Protein AF-A0A8J4FCV9-F1 (afdb_monomer)

Radius of gyration: 33.78 Å; Cα contacts (8 Å, |Δi|>4): 682; chains: 1; bounding box: 102×47×124 Å

Nearest PDB structures (foldseek):
  7m3h-assembly1_B  TM=4.199E-01  e=1.189E-01  Enterococcus faecalis
  1f2h-assembly1_A  TM=4.380E-01  e=3.396E-01  Homo sapiens
  6qc2-assembly1_a1  TM=3.704E-01  e=8.686E-01  Ovis aries
  1vdh-assembly1_A  TM=1.566E-01  e=1.007E-01  Thermus thermophilus
  3hdi-assembly1_B  TM=1.698E-01  e=3.094E+00  Halalkalibacterium halodurans C-125

Organism: NCBI:txid1737510

Mean predicted aligned error: 7.2 Å

Sequence (321 aa):
SPPPPSPPPPPPPSPRPPPPPSPPPPSPPPQCTVCTSLSLDASPIVIFPITLTKDQCDDFSSIIIADTTDRATAVGAVIIGVPAVTCEDTKITVCTTFLSAADAQKMGQDWVDEKTKELLAYVVPSACPAYLDGYTVSVTVDDSTGVGGCLSSAAAVSCQLGPVPFPKCECDTSRLSTPFVVSPTMYRLPGRTKNTNLFCFTLDVRTPNNKGYCGKTTSLLKGEVWGNEDLRRQIEGIGVQPAGADKLSFRSPSWGPVGDQTLKVTPLNWSLAQAKNATICLELTKGTDLGDFCNFGMNTCWINLFDPNIKCCPLFAATLV

InterPro domains:
  IPR024616 Pherophorin [PF12499] (166-314)

Structure (mmCIF, N/CA/C/O backbone):
data_AF-A0A8J4FCV9-F1
#
_entry.id   AF-A0A8J4FCV9-F1
#
loop_
_atom_site.group_PDB
_atom_site.id
_atom_site.type_symbol
_atom_site.label_atom_id
_atom_site.label_alt_id
_atom_site.label_comp_id
_atom_site.label_asym_id
_atom_site.label_entity_id
_atom_site.label_seq_id
_atom_site.pdbx_PDB_ins_code
_atom_site.Cartn_x
_atom_site.Cartn_y
_atom_site.Cartn_z
_atom_site.occupancy
_atom_site.B_iso_or_equiv
_atom_site.auth_seq_id
_atom_site.auth_comp_id
_atom_site.auth_asym_id
_atom_site.auth_atom_id
_atom_site.pdbx_PDB_model_num
ATOM 1 N N . SER A 1 1 ? -77.111 24.460 97.072 1.00 52.03 1 SER A N 1
ATOM 2 C CA . SER A 1 1 ? -75.766 24.496 96.473 1.00 52.03 1 SER A CA 1
ATOM 3 C C . SER A 1 1 ? -75.846 24.063 95.020 1.00 52.03 1 SER A C 1
ATOM 5 O O . SER A 1 1 ? -76.398 22.993 94.788 1.00 52.03 1 SER A O 1
ATOM 7 N N . PRO A 1 2 ? -75.396 24.883 94.054 1.00 59.81 2 PRO A N 1
ATOM 8 C CA . PRO A 1 2 ? -75.381 24.523 92.636 1.00 59.81 2 PRO A CA 1
ATOM 9 C C . PRO A 1 2 ? -74.269 23.498 92.344 1.00 59.81 2 PRO A C 1
ATOM 11 O O . PRO A 1 2 ? -73.230 23.550 93.009 1.00 59.81 2 PRO A O 1
ATOM 14 N N . PRO A 1 3 ? -74.460 22.576 91.384 1.00 62.19 3 PRO A N 1
ATOM 15 C CA . PRO A 1 3 ? -73.431 21.618 90.996 1.00 62.19 3 PRO A CA 1
ATOM 16 C C . PRO A 1 3 ? -72.247 22.314 90.295 1.00 62.19 3 PRO A C 1
ATOM 18 O O . PRO A 1 3 ? -72.450 23.329 89.622 1.00 62.19 3 PRO A O 1
ATOM 21 N N . PRO A 1 4 ? -71.013 21.791 90.441 1.00 65.88 4 PRO A N 1
ATOM 22 C CA . PRO A 1 4 ? -69.825 22.384 89.839 1.00 65.88 4 PRO A CA 1
ATOM 23 C C . PRO A 1 4 ? -69.890 22.328 88.305 1.00 65.88 4 PRO A C 1
ATOM 25 O O . PRO A 1 4 ? -70.363 21.328 87.757 1.00 65.88 4 PRO A O 1
ATOM 28 N N . PRO A 1 5 ? -69.392 23.359 87.600 1.00 68.88 5 PRO A N 1
ATOM 29 C CA . PRO A 1 5 ? -69.331 23.355 86.146 1.00 68.88 5 PRO A CA 1
ATOM 30 C C . PRO A 1 5 ? -68.395 22.249 85.650 1.00 68.88 5 PRO A C 1
ATOM 32 O O . PRO A 1 5 ? -67.293 22.059 86.169 1.00 68.88 5 PRO A O 1
ATOM 35 N N . SER A 1 6 ? -68.855 21.508 84.643 1.00 69.50 6 SER A N 1
ATOM 36 C CA . SER A 1 6 ? -68.088 20.440 84.008 1.00 69.50 6 SER A CA 1
ATOM 37 C C . SER A 1 6 ? -66.834 20.996 83.319 1.00 69.50 6 SER A C 1
ATOM 39 O O . SER A 1 6 ? -66.901 22.068 82.711 1.00 69.50 6 SER A O 1
ATOM 41 N N . PRO A 1 7 ? -65.694 20.286 83.395 1.00 75.12 7 PRO A N 1
ATOM 42 C CA . PRO A 1 7 ? -64.456 20.727 82.772 1.00 75.12 7 PRO A CA 1
ATOM 43 C C . PRO A 1 7 ? -64.583 20.752 81.239 1.00 75.12 7 PRO A C 1
ATOM 45 O O . PRO A 1 7 ? -65.259 19.893 80.663 1.00 75.12 7 PRO A O 1
ATOM 48 N N . PRO A 1 8 ? -63.941 21.726 80.569 1.00 76.38 8 PRO A N 1
ATOM 49 C CA . PRO A 1 8 ? -63.980 21.841 79.120 1.00 76.38 8 PRO A CA 1
ATOM 50 C C . PRO A 1 8 ? -63.319 20.626 78.446 1.00 76.38 8 PRO A C 1
ATOM 52 O O . PRO A 1 8 ? -62.325 20.101 78.958 1.00 76.38 8 PRO A O 1
ATOM 55 N N . PRO A 1 9 ? -63.856 20.172 77.298 1.00 74.94 9 PRO A N 1
ATOM 56 C CA . PRO A 1 9 ? -63.304 19.044 76.563 1.00 74.94 9 PRO A CA 1
ATOM 57 C C . PRO A 1 9 ? -61.875 19.341 76.077 1.00 74.94 9 PRO A C 1
ATOM 59 O O . PRO A 1 9 ? -61.570 20.484 75.722 1.00 74.94 9 PRO A O 1
ATOM 62 N N . PRO A 1 10 ? -60.991 18.326 76.051 1.00 77.50 10 PRO A N 1
ATOM 63 C CA . PRO A 1 10 ? -59.622 18.492 75.591 1.00 77.50 10 PRO A CA 1
ATOM 64 C C . PRO A 1 10 ? -59.583 18.904 74.109 1.00 77.50 10 PRO A C 1
ATOM 66 O O . PRO A 1 10 ? -60.419 18.449 73.320 1.00 77.50 10 PRO A O 1
ATOM 69 N N . PRO A 1 11 ? -58.619 19.756 73.715 1.00 77.19 11 PRO A N 1
ATOM 70 C CA . PRO A 1 11 ? -58.477 20.195 72.336 1.00 77.19 11 PRO A CA 1
ATOM 71 C C . PRO A 1 11 ? -58.200 19.003 71.404 1.00 77.19 11 PRO A C 1
ATOM 73 O O . PRO A 1 11 ? -57.495 18.066 71.794 1.00 77.19 11 PRO A O 1
ATOM 76 N N . PRO A 1 12 ? -58.744 19.022 70.174 1.00 77.56 12 PRO A N 1
ATOM 77 C CA . PRO A 1 12 ? -58.519 17.963 69.203 1.00 77.56 12 PRO A CA 1
ATOM 78 C C . PRO A 1 12 ? -57.020 17.818 68.889 1.00 77.56 12 PRO A C 1
ATOM 80 O O . PRO A 1 12 ? -56.310 18.824 68.808 1.00 77.56 12 PRO A O 1
ATOM 83 N N . PRO A 1 13 ? -56.523 16.581 68.712 1.00 74.44 13 PRO A N 1
ATOM 84 C CA . PRO A 1 13 ? -55.121 16.333 68.409 1.00 74.44 13 PRO A CA 1
ATOM 85 C C . PRO A 1 13 ? -54.731 17.014 67.094 1.00 74.44 13 PRO A C 1
ATOM 87 O O . PRO A 1 13 ? -55.420 16.875 66.081 1.00 74.44 13 PRO A O 1
ATOM 90 N N . SER A 1 14 ? -53.617 17.745 67.121 1.00 75.94 14 SER A N 1
ATOM 91 C CA . SER A 1 14 ? -53.062 18.429 65.954 1.00 75.94 14 SER A CA 1
ATOM 92 C C . SER A 1 14 ? -52.883 17.453 64.779 1.00 75.94 14 SER A C 1
ATOM 94 O O . SER A 1 14 ? -52.405 16.332 64.995 1.00 75.94 14 SER A O 1
ATOM 96 N N . PRO A 1 15 ? -53.231 17.849 63.539 1.00 76.31 15 PRO A N 1
ATOM 97 C CA . PRO A 1 15 ? -53.017 17.011 62.368 1.00 76.31 15 PRO A CA 1
ATOM 98 C C . PRO A 1 15 ? -51.539 16.631 62.261 1.00 76.31 15 PRO A C 1
ATOM 100 O O . PRO A 1 15 ? -50.657 17.481 62.408 1.00 76.31 15 PRO A O 1
ATOM 103 N N . ARG A 1 16 ? -51.267 15.339 62.032 1.00 74.50 16 ARG A N 1
ATOM 104 C CA . ARG A 1 16 ? -49.896 14.853 61.841 1.00 74.50 16 ARG A CA 1
ATOM 105 C C . ARG A 1 16 ? -49.256 15.614 60.672 1.00 74.50 16 ARG A C 1
ATOM 107 O O . ARG A 1 16 ? -49.909 15.742 59.633 1.00 74.50 16 ARG A O 1
ATOM 114 N N . PRO A 1 17 ? -48.007 16.092 60.817 1.00 78.19 17 PRO A N 1
ATOM 115 C CA . PRO A 1 17 ? -47.273 16.694 59.715 1.00 78.19 17 PRO A CA 1
ATOM 116 C C . PRO A 1 17 ? -47.263 15.749 58.507 1.00 78.19 17 PRO A C 1
ATOM 118 O O . PRO A 1 17 ? -47.121 14.535 58.704 1.00 78.19 17 PRO A O 1
ATOM 121 N N . PRO A 1 18 ? -47.420 16.266 57.276 1.00 78.25 18 PRO A N 1
ATOM 122 C CA . PRO A 1 18 ? -47.290 15.444 56.085 1.00 78.25 18 PRO A CA 1
ATOM 123 C C . PRO A 1 18 ? -45.908 14.770 56.073 1.00 78.25 18 PRO A C 1
ATOM 125 O O . PRO A 1 18 ? -44.923 15.391 56.489 1.00 78.25 18 PRO A O 1
ATOM 128 N N . PRO A 1 19 ? -45.823 13.497 55.645 1.00 77.38 19 PRO A N 1
ATOM 129 C CA . PRO A 1 19 ? -44.549 12.802 55.550 1.00 77.38 19 PRO A CA 1
ATOM 130 C C . PRO A 1 19 ? -43.586 13.592 54.647 1.00 77.38 19 PRO A C 1
ATOM 132 O O . PRO A 1 19 ? -44.038 14.199 53.670 1.00 77.38 19 PRO A O 1
ATOM 135 N N . PRO A 1 20 ? -42.276 13.605 54.960 1.00 79.94 20 PRO A N 1
ATOM 136 C CA . PRO A 1 20 ? -41.282 14.254 54.118 1.00 79.94 20 PRO A CA 1
ATOM 137 C C . PRO A 1 20 ? -41.407 13.766 52.667 1.00 79.94 20 PRO A C 1
ATOM 139 O O . PRO A 1 20 ? -41.649 12.571 52.464 1.00 79.94 20 PRO A O 1
ATOM 142 N N . PRO A 1 21 ? -41.234 14.646 51.663 1.00 78.00 21 PRO A N 1
ATOM 143 C CA . PRO A 1 21 ? -41.183 14.224 50.271 1.00 78.00 21 PRO A CA 1
ATOM 144 C C . PRO A 1 21 ? -40.137 13.121 50.117 1.00 78.00 21 PRO A C 1
ATOM 146 O O . PRO A 1 21 ? -39.022 13.251 50.631 1.00 78.00 21 PRO A O 1
ATOM 149 N N . SER A 1 22 ? -40.495 12.027 49.443 1.00 80.06 22 SER A N 1
ATOM 150 C CA . SER A 1 22 ? -39.538 10.966 49.140 1.00 80.06 22 SER A CA 1
ATOM 151 C C . SER A 1 22 ? -38.340 11.572 48.402 1.00 80.06 22 SER A C 1
ATOM 153 O O . SER A 1 22 ? -38.552 12.394 47.504 1.00 80.06 22 SER A O 1
ATOM 155 N N . PRO A 1 23 ? -37.096 11.216 48.773 1.00 81.31 23 PRO A N 1
ATOM 156 C CA . PRO A 1 23 ? -35.931 11.717 48.064 1.00 81.31 23 PRO A CA 1
ATOM 157 C C . PRO A 1 23 ? -36.055 11.369 46.573 1.00 81.31 23 PRO A C 1
ATOM 159 O O . PRO A 1 23 ? -36.550 10.284 46.244 1.00 81.31 23 PRO A O 1
ATOM 162 N N . PRO A 1 24 ? -35.658 12.283 45.670 1.00 79.81 24 PRO A N 1
ATOM 163 C CA . PRO A 1 24 ? -35.706 12.018 44.242 1.00 79.81 24 PRO A CA 1
ATOM 164 C C . PRO A 1 24 ? -34.886 10.760 43.912 1.00 79.81 24 PRO A C 1
ATOM 166 O O . PRO A 1 24 ? -33.886 10.493 44.589 1.00 79.81 24 PRO A O 1
ATOM 169 N N . PRO A 1 25 ? -35.294 9.977 42.895 1.00 81.06 25 PRO A N 1
ATOM 170 C CA . PRO A 1 25 ? -34.540 8.806 42.471 1.00 81.06 25 PRO A CA 1
ATOM 171 C C . PRO A 1 25 ? -33.082 9.187 42.177 1.00 81.06 25 PRO A C 1
ATOM 173 O O . PRO A 1 25 ? -32.850 10.259 41.609 1.00 81.06 25 PRO A O 1
ATOM 176 N N . PRO A 1 26 ? -32.100 8.345 42.540 1.00 79.56 26 PRO A N 1
ATOM 177 C CA . PRO A 1 26 ? -30.713 8.597 42.180 1.00 79.56 26 PRO A CA 1
ATOM 178 C C . PRO A 1 26 ? -30.581 8.712 40.657 1.00 79.56 26 PRO A C 1
ATOM 180 O O . PRO A 1 26 ? -31.138 7.899 39.915 1.00 79.56 26 PRO A O 1
ATOM 183 N N . SER A 1 27 ? -29.865 9.741 40.198 1.00 80.75 27 SER A N 1
ATOM 184 C CA . SER A 1 27 ? -29.595 9.946 38.776 1.00 80.75 27 SE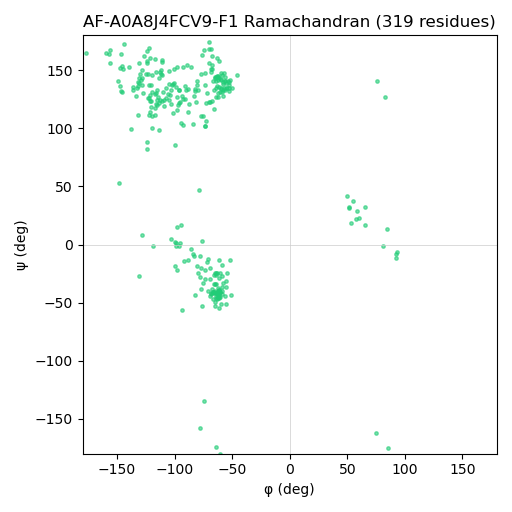R A CA 1
ATOM 185 C C . SER A 1 27 ? -28.882 8.722 38.194 1.00 80.75 27 SER A C 1
ATOM 187 O O . SER A 1 27 ? -27.983 8.184 38.850 1.00 80.75 27 SER A O 1
ATOM 189 N N . PRO A 1 28 ? -29.248 8.276 36.980 1.00 79.25 28 PRO A N 1
ATOM 190 C CA . PRO A 1 28 ? -28.550 7.177 36.335 1.00 79.25 28 PRO A CA 1
ATOM 191 C C . PRO A 1 28 ? -27.061 7.518 36.154 1.00 79.25 28 PRO A C 1
ATOM 193 O O . PRO A 1 28 ? -26.723 8.690 35.950 1.00 79.25 28 PRO A O 1
ATOM 196 N N . PRO A 1 29 ? -26.169 6.516 36.247 1.00 82.44 29 PRO A N 1
ATOM 197 C CA . PRO A 1 29 ? -24.745 6.729 36.041 1.00 82.44 29 PRO A CA 1
ATOM 198 C C . PRO A 1 29 ? -24.478 7.285 34.631 1.00 82.44 29 PRO A C 1
ATOM 200 O O . PRO A 1 29 ? -25.215 6.962 33.695 1.00 82.44 29 PRO A O 1
ATOM 203 N N . PRO A 1 30 ? -23.442 8.127 34.465 1.00 87.75 30 PRO A N 1
ATOM 204 C CA . PRO A 1 30 ? -23.078 8.650 33.158 1.00 87.75 30 PRO A CA 1
ATOM 205 C C . PRO A 1 30 ? -22.652 7.507 32.231 1.00 87.75 30 PRO A C 1
ATOM 207 O O . PRO A 1 30 ? -21.903 6.609 32.625 1.00 87.75 30 PRO A O 1
ATOM 210 N N . GLN A 1 31 ? -23.140 7.563 30.994 1.00 91.38 31 GLN A N 1
ATOM 211 C CA . GLN A 1 31 ? -22.786 6.610 29.947 1.00 91.38 31 GLN A CA 1
ATOM 212 C C . GLN A 1 31 ? -21.317 6.768 29.546 1.00 91.38 31 GLN A C 1
ATOM 214 O O . GLN A 1 31 ? -20.751 7.862 29.599 1.00 91.38 31 GLN A O 1
ATOM 219 N N . CYS A 1 32 ? -20.720 5.667 29.106 1.00 92.50 32 CYS A N 1
ATOM 220 C CA . CYS A 1 32 ? -19.327 5.601 28.681 1.00 92.50 32 CYS A CA 1
ATOM 221 C C . CYS A 1 32 ? -19.285 5.232 27.198 1.00 92.50 32 CYS A C 1
ATOM 223 O O . CYS A 1 32 ? -19.755 4.158 26.838 1.00 92.50 32 CYS A O 1
ATOM 225 N N . THR A 1 33 ? -18.762 6.101 26.329 1.00 95.12 33 THR A N 1
ATOM 226 C CA . THR A 1 33 ? -18.630 5.785 24.895 1.00 95.12 33 THR A CA 1
ATOM 227 C C . THR A 1 33 ? -17.168 5.583 24.561 1.00 95.12 33 THR A C 1
ATOM 229 O O . THR A 1 33 ? -16.353 6.482 24.743 1.00 95.12 33 THR A O 1
ATOM 232 N N . VAL A 1 34 ? -16.852 4.384 24.086 1.00 95.62 34 VAL A N 1
ATOM 233 C CA . VAL A 1 34 ? -15.499 3.979 23.717 1.00 95.62 34 VAL A CA 1
ATOM 234 C C . VAL A 1 34 ? -15.434 3.876 22.205 1.00 95.62 34 VAL A C 1
ATOM 236 O O . VAL A 1 34 ? -16.223 3.145 21.603 1.00 95.62 34 VAL A O 1
ATOM 239 N N . CYS A 1 35 ? -14.500 4.594 21.594 1.00 97.06 35 CYS A N 1
ATOM 240 C CA . CYS A 1 35 ? -14.297 4.590 20.154 1.00 97.06 35 CYS A CA 1
ATOM 241 C C . CYS A 1 35 ? -12.984 3.900 19.807 1.00 97.06 35 CYS A C 1
ATOM 243 O O . CYS A 1 35 ? -11.925 4.314 20.267 1.00 97.06 35 CYS A O 1
ATOM 245 N N . THR A 1 36 ? -13.063 2.873 18.966 1.00 97.81 36 THR A N 1
ATOM 246 C CA . THR A 1 36 ? -11.899 2.237 18.347 1.00 97.81 36 THR A CA 1
ATOM 247 C C . THR A 1 36 ? -11.676 2.857 16.975 1.00 97.81 36 THR A C 1
ATOM 249 O O . THR A 1 36 ? -12.588 2.846 16.149 1.00 97.81 36 THR A O 1
ATOM 252 N N . SER A 1 37 ? -10.494 3.410 16.725 1.00 97.75 37 SER A N 1
ATOM 253 C CA . SER A 1 37 ? -10.147 4.092 15.480 1.00 97.75 37 SER A CA 1
ATOM 254 C C .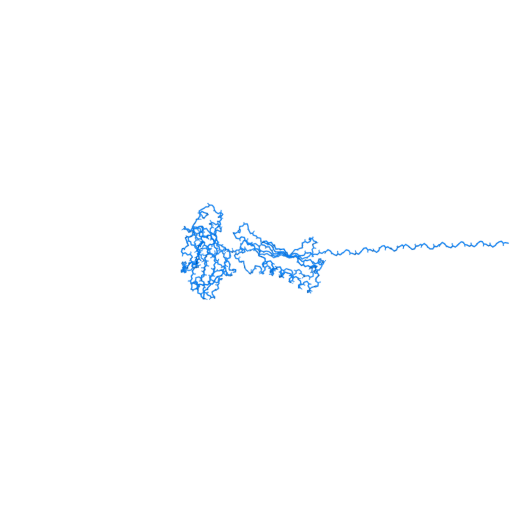 SER A 1 37 ? -8.943 3.444 14.809 1.00 97.75 37 SER A C 1
ATOM 256 O O . SER A 1 37 ? -7.905 3.319 15.445 1.00 97.75 37 SER A O 1
ATOM 258 N N . LEU A 1 38 ? -9.044 3.112 13.523 1.00 98.00 38 LEU A N 1
ATOM 259 C CA . LEU A 1 38 ? -7.897 2.877 12.642 1.00 98.00 38 LEU A CA 1
ATOM 260 C C . LEU A 1 38 ? -7.565 4.181 11.924 1.00 98.00 38 LEU A C 1
ATOM 262 O O . LEU A 1 38 ? -8.456 4.756 11.304 1.00 98.00 38 LEU A O 1
ATOM 266 N N . SER A 1 39 ? -6.310 4.623 11.969 1.00 97.38 39 SER A N 1
ATOM 267 C CA . SER A 1 39 ? -5.858 5.845 11.294 1.00 97.38 39 SER A CA 1
ATOM 268 C C . SER A 1 39 ? -4.619 5.596 10.432 1.00 97.38 39 SER A C 1
ATOM 270 O O . SER A 1 39 ? -3.739 4.811 10.794 1.00 97.38 39 SER A O 1
ATOM 272 N N . LEU A 1 40 ? -4.565 6.280 9.287 1.00 96.56 40 LEU A N 1
ATOM 273 C CA . LEU A 1 40 ? -3.439 6.304 8.356 1.00 96.56 40 LEU A CA 1
ATOM 274 C C . LEU A 1 40 ? -2.819 7.705 8.327 1.00 96.56 40 LEU A C 1
ATOM 276 O O . LEU A 1 40 ? -3.286 8.593 7.613 1.00 96.56 40 LEU A O 1
ATOM 280 N N . ASP A 1 41 ? -1.729 7.890 9.063 1.00 95.56 41 ASP A N 1
ATOM 281 C CA . ASP A 1 41 ? -1.030 9.169 9.154 1.00 95.56 41 ASP A CA 1
ATOM 282 C C . ASP A 1 41 ? 0.120 9.217 8.144 1.00 95.56 41 ASP A C 1
ATOM 284 O O . ASP A 1 41 ? 1.163 8.581 8.317 1.00 95.56 41 ASP A O 1
ATOM 288 N N . ALA A 1 42 ? -0.072 9.958 7.053 1.00 93.06 42 ALA A N 1
ATOM 289 C CA . ALA A 1 42 ? 0.930 10.106 6.004 1.00 93.06 42 ALA A CA 1
ATOM 290 C C . ALA A 1 42 ? 2.096 11.005 6.445 1.00 93.06 42 ALA A C 1
ATOM 292 O O . ALA A 1 42 ? 1.900 12.101 6.975 1.00 93.06 42 ALA A O 1
ATOM 293 N N . SER A 1 43 ? 3.323 10.603 6.116 1.00 87.19 43 SER A N 1
ATOM 294 C CA . SER A 1 43 ? 4.463 11.523 6.106 1.00 87.19 43 SER A CA 1
ATOM 295 C C . SER A 1 43 ? 4.233 12.644 5.079 1.00 87.19 43 SER A C 1
ATOM 297 O O . SER A 1 43 ? 3.511 12.446 4.101 1.00 87.19 43 SER A O 1
ATOM 299 N N . PRO A 1 44 ? 4.896 13.809 5.205 1.00 80.06 44 PRO A N 1
ATOM 300 C CA . PRO A 1 44 ? 4.675 14.950 4.307 1.00 80.06 44 PRO A CA 1
ATOM 301 C C . PRO A 1 44 ? 4.941 14.667 2.820 1.00 80.06 44 PRO A C 1
ATOM 303 O O . PRO A 1 44 ? 4.538 15.444 1.957 1.00 80.06 44 PRO A O 1
ATOM 306 N N . ILE A 1 45 ? 5.663 13.586 2.513 1.00 77.12 45 ILE A N 1
ATOM 307 C CA . ILE A 1 45 ? 6.072 13.214 1.160 1.00 77.12 45 ILE A CA 1
ATOM 308 C C . ILE A 1 45 ? 5.581 11.791 0.873 1.00 77.12 45 ILE A C 1
ATOM 310 O O . ILE A 1 45 ? 6.335 10.828 0.980 1.00 77.12 45 ILE A O 1
ATOM 314 N N . VAL A 1 46 ? 4.312 11.668 0.481 1.00 86.25 46 VAL A N 1
ATOM 315 C CA . VAL A 1 46 ? 3.746 10.438 -0.092 1.00 86.25 46 VAL A CA 1
ATOM 316 C C . VAL A 1 46 ? 3.393 10.702 -1.554 1.00 86.25 46 VAL A C 1
ATOM 318 O O . VAL A 1 46 ? 2.667 11.638 -1.877 1.00 86.25 46 VAL A O 1
ATOM 321 N N . ILE A 1 47 ? 3.936 9.883 -2.458 1.00 89.44 47 ILE A N 1
ATOM 322 C CA . ILE A 1 47 ? 3.759 10.052 -3.914 1.00 89.44 47 ILE A CA 1
ATOM 323 C C . ILE A 1 47 ? 2.374 9.577 -4.354 1.00 89.44 47 ILE A C 1
ATOM 325 O O . ILE A 1 47 ? 1.750 10.183 -5.226 1.00 89.44 47 ILE A O 1
ATOM 329 N N . PHE A 1 48 ? 1.910 8.492 -3.736 1.00 92.38 48 PHE A N 1
ATOM 330 C CA . PHE A 1 48 ? 0.638 7.842 -4.012 1.00 92.38 48 PHE A CA 1
ATOM 331 C C . PHE A 1 48 ? -0.163 7.773 -2.715 1.00 92.38 48 PHE A C 1
ATOM 333 O O . PHE A 1 48 ? -0.019 6.800 -1.975 1.00 92.38 48 PHE A O 1
ATOM 340 N N . PRO A 1 49 ? -0.949 8.818 -2.399 1.00 92.25 49 PRO A N 1
ATOM 341 C CA . PRO A 1 49 ? -1.825 8.778 -1.244 1.00 92.25 49 PRO A CA 1
ATOM 342 C C . PRO A 1 49 ? -2.791 7.599 -1.359 1.00 92.25 49 PRO A C 1
ATOM 344 O O . PRO A 1 49 ? -3.445 7.438 -2.392 1.00 92.25 49 PRO A O 1
ATOM 347 N N . ILE A 1 50 ? -2.861 6.777 -0.318 1.00 91.75 50 ILE A N 1
ATOM 348 C CA . ILE A 1 50 ? -3.850 5.705 -0.220 1.00 91.75 50 ILE A CA 1
ATOM 349 C C . ILE A 1 50 ? -5.125 6.218 0.446 1.00 91.75 50 ILE A C 1
ATOM 351 O O . ILE A 1 50 ? -5.093 7.171 1.224 1.00 91.75 50 ILE A O 1
ATOM 355 N N . THR A 1 51 ? -6.235 5.560 0.130 1.00 93.56 51 THR A N 1
ATOM 356 C CA . THR A 1 51 ? -7.546 5.820 0.732 1.00 93.56 51 THR A CA 1
ATOM 357 C C . THR A 1 51 ? -8.131 4.502 1.213 1.00 93.56 51 THR A C 1
ATOM 359 O O . THR A 1 51 ? -7.951 3.478 0.549 1.00 93.56 51 THR A O 1
ATOM 362 N N . LEU A 1 52 ? -8.798 4.526 2.362 1.00 93.88 52 LEU A N 1
ATOM 363 C CA . LEU A 1 52 ? -9.543 3.399 2.903 1.00 93.88 52 LEU A CA 1
ATOM 364 C C . LEU A 1 52 ? -10.818 3.220 2.081 1.00 93.88 52 LEU A C 1
ATOM 366 O O . LEU A 1 52 ? -11.631 4.136 1.950 1.00 93.88 52 LEU A O 1
ATOM 370 N N . THR A 1 53 ? -10.982 2.042 1.489 1.00 94.12 53 THR A N 1
ATOM 371 C CA . THR A 1 53 ? -12.163 1.732 0.685 1.00 94.12 53 THR A CA 1
ATOM 372 C C . THR A 1 53 ? -13.370 1.452 1.574 1.00 94.12 53 THR A C 1
ATOM 374 O O . THR A 1 53 ? -13.250 1.152 2.765 1.00 94.12 53 THR A O 1
ATOM 377 N N . LYS A 1 54 ? -14.566 1.498 0.976 1.00 94.69 54 LYS A N 1
ATOM 378 C CA . LYS A 1 54 ? -15.790 1.089 1.667 1.00 94.69 54 LYS A CA 1
ATOM 379 C C . LYS A 1 54 ? -15.693 -0.348 2.189 1.00 94.69 54 LYS A C 1
ATOM 381 O O . LYS A 1 54 ? -16.033 -0.575 3.342 1.00 94.69 54 LYS A O 1
ATOM 386 N N . ASP A 1 55 ? -15.180 -1.266 1.375 1.00 95.56 55 ASP A N 1
ATOM 387 C CA . ASP A 1 55 ? -15.026 -2.672 1.760 1.00 95.56 55 ASP A CA 1
ATOM 388 C C . ASP A 1 55 ? -14.080 -2.815 2.962 1.00 95.56 55 ASP A C 1
ATOM 390 O O . ASP A 1 55 ? -14.404 -3.502 3.923 1.00 95.56 55 ASP A O 1
ATOM 394 N N . GLN A 1 56 ? -12.962 -2.077 2.980 1.00 94.94 56 GLN A N 1
ATOM 395 C CA . GLN A 1 56 ? -12.053 -2.053 4.132 1.00 94.94 56 GLN A CA 1
ATOM 396 C C . GLN A 1 56 ? -12.728 -1.505 5.396 1.00 94.94 56 GLN A C 1
ATOM 398 O O . GLN A 1 56 ? -12.470 -2.006 6.491 1.00 94.94 56 GLN A O 1
ATOM 403 N N . CYS A 1 57 ? -13.594 -0.495 5.261 1.00 97.12 57 CYS A N 1
ATOM 404 C CA . CYS A 1 57 ? -14.369 0.008 6.391 1.00 97.12 57 CYS A CA 1
ATOM 405 C C . CYS A 1 57 ? -15.38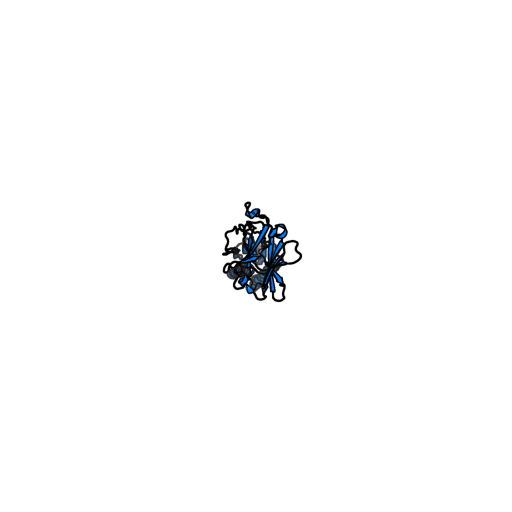3 -1.018 6.903 1.00 97.12 57 CYS A C 1
ATOM 407 O O . CYS A 1 57 ? -15.467 -1.246 8.112 1.00 97.12 57 CYS A O 1
ATOM 409 N N . ASP A 1 58 ? -16.135 -1.644 6.000 1.00 97.25 58 ASP A N 1
ATOM 410 C CA . ASP A 1 58 ? -17.159 -2.627 6.343 1.00 97.25 58 ASP A CA 1
ATOM 411 C C . ASP A 1 58 ? -16.519 -3.859 7.017 1.00 97.25 58 ASP A C 1
ATOM 413 O O . ASP A 1 58 ? -16.996 -4.298 8.066 1.00 97.25 58 ASP A O 1
ATOM 417 N N . ASP A 1 59 ? -15.386 -4.350 6.503 1.00 96.50 59 ASP A N 1
ATOM 418 C CA . ASP A 1 59 ? -14.644 -5.479 7.079 1.00 96.50 59 ASP A CA 1
ATOM 419 C C . ASP A 1 59 ? -14.082 -5.149 8.470 1.00 96.50 59 ASP A C 1
ATOM 421 O O . ASP A 1 59 ? -14.332 -5.868 9.441 1.00 96.50 59 ASP A O 1
ATOM 425 N N . PHE A 1 60 ? -13.346 -4.037 8.598 1.00 96.75 60 PHE A N 1
ATOM 426 C CA . PHE A 1 60 ? -12.712 -3.655 9.862 1.00 96.75 60 PHE A CA 1
ATOM 427 C C . PHE A 1 60 ? -13.745 -3.343 10.952 1.00 96.75 60 PHE A C 1
ATOM 429 O O . PHE A 1 60 ? -13.597 -3.769 12.100 1.00 96.75 60 PHE A O 1
ATOM 436 N N . SER A 1 61 ? -14.822 -2.637 10.596 1.00 97.81 61 SER A N 1
ATOM 437 C CA . SER A 1 61 ? -15.890 -2.324 11.545 1.00 97.81 61 SER A CA 1
ATOM 438 C C . SER A 1 61 ? -16.657 -3.567 11.990 1.00 97.81 61 SER A C 1
ATOM 440 O O . SER A 1 61 ? -16.955 -3.695 13.177 1.00 97.81 61 SER A O 1
ATOM 442 N N . SER A 1 62 ? -16.902 -4.519 11.086 1.00 97.56 62 SER A N 1
ATOM 443 C CA . SER A 1 62 ? -17.558 -5.786 11.423 1.00 97.56 62 SER A CA 1
ATOM 444 C C . SER A 1 62 ? -16.747 -6.601 12.430 1.00 97.56 62 SER A C 1
ATOM 446 O O . SER A 1 62 ? -17.326 -7.122 13.383 1.00 97.56 62 SER A O 1
ATOM 448 N N . ILE A 1 63 ? -15.418 -6.658 12.271 1.00 97.38 63 ILE A N 1
ATOM 449 C CA . ILE A 1 63 ? -14.514 -7.327 13.222 1.00 97.38 63 ILE A CA 1
ATOM 450 C C . ILE A 1 63 ? -14.626 -6.684 14.611 1.00 97.38 63 ILE A C 1
ATOM 452 O O . ILE A 1 63 ? -14.892 -7.379 15.590 1.00 97.38 63 ILE A O 1
ATOM 456 N N . ILE A 1 64 ? -14.503 -5.354 14.704 1.00 97.62 64 ILE A N 1
ATOM 457 C CA . ILE A 1 64 ? -14.586 -4.648 15.995 1.00 97.62 64 ILE A CA 1
ATOM 458 C C . ILE A 1 64 ? -15.945 -4.865 16.662 1.00 97.62 64 ILE A C 1
ATOM 460 O O . ILE A 1 64 ? -16.001 -5.118 17.868 1.00 97.62 64 ILE A O 1
ATOM 464 N N . ILE A 1 65 ? -17.039 -4.752 15.902 1.00 97.94 65 ILE A N 1
ATOM 465 C CA . ILE A 1 65 ? -18.401 -4.895 16.431 1.00 97.94 65 ILE A CA 1
ATOM 466 C C . ILE A 1 65 ? -18.617 -6.308 16.967 1.00 97.94 65 ILE A C 1
ATOM 468 O O . ILE A 1 65 ? -19.127 -6.452 18.081 1.00 97.94 65 ILE A O 1
ATOM 472 N N . ALA A 1 66 ? -18.219 -7.331 16.206 1.00 97.56 66 ALA A N 1
ATOM 473 C CA . ALA A 1 66 ? -18.343 -8.725 16.615 1.00 97.56 66 ALA A CA 1
ATOM 474 C C . ALA A 1 66 ? -17.533 -8.996 17.890 1.00 97.56 66 ALA A C 1
ATOM 476 O O . ALA A 1 66 ? -18.106 -9.379 18.909 1.00 97.56 66 ALA A O 1
ATOM 477 N N . ASP A 1 67 ? -16.236 -8.678 17.881 1.00 96.81 67 ASP A N 1
ATOM 478 C CA . ASP A 1 67 ? -15.339 -8.961 19.004 1.00 96.81 67 ASP A CA 1
ATOM 479 C C . ASP A 1 67 ? -15.749 -8.214 20.283 1.00 96.81 67 ASP A C 1
ATOM 481 O O . ASP A 1 67 ? -15.732 -8.775 21.382 1.00 96.81 67 ASP A O 1
ATOM 485 N N . THR A 1 68 ? -16.165 -6.950 20.153 1.00 96.69 68 THR A N 1
ATOM 486 C CA . THR A 1 68 ? -16.625 -6.140 21.291 1.00 96.69 68 THR A CA 1
ATOM 487 C C . THR A 1 68 ? -17.943 -6.671 21.852 1.00 96.69 68 THR A C 1
ATOM 489 O O . THR A 1 68 ? -18.096 -6.754 23.071 1.00 96.69 68 THR A O 1
ATOM 492 N N . THR A 1 69 ? -18.893 -7.060 20.996 1.00 97.31 69 THR A N 1
ATOM 493 C CA . THR A 1 69 ? -20.201 -7.584 21.429 1.00 97.31 69 THR A CA 1
ATOM 494 C C . THR A 1 69 ? -20.064 -8.948 22.102 1.00 97.31 69 THR A C 1
ATOM 496 O O . THR A 1 69 ? -20.655 -9.177 23.164 1.00 97.31 69 THR A O 1
ATOM 499 N N . ASP A 1 70 ? -19.241 -9.831 21.537 1.00 97.62 70 ASP A N 1
ATOM 500 C CA . ASP A 1 70 ? -18.972 -11.156 22.091 1.00 97.62 70 ASP A CA 1
ATOM 501 C C . ASP A 1 70 ? -18.278 -11.044 23.449 1.00 97.62 70 ASP A C 1
ATOM 503 O O . ASP A 1 70 ? -18.710 -11.658 24.433 1.00 97.62 70 ASP A O 1
ATOM 507 N N . ARG A 1 71 ? -17.253 -10.186 23.550 1.00 97.50 71 ARG A N 1
ATOM 508 C CA . ARG A 1 71 ? -16.570 -9.935 24.820 1.00 97.50 71 ARG A CA 1
ATOM 509 C C . ARG A 1 71 ? -17.508 -9.331 25.858 1.00 97.50 71 ARG A C 1
ATOM 511 O O . ARG A 1 71 ? -17.517 -9.816 26.988 1.00 97.50 71 ARG A O 1
ATOM 518 N N . ALA A 1 72 ? -18.301 -8.322 25.493 1.00 97.25 72 ALA A N 1
ATOM 519 C CA . ALA A 1 72 ? -19.243 -7.681 26.407 1.00 97.25 72 ALA A CA 1
ATOM 520 C C . ALA A 1 72 ? -20.257 -8.686 26.965 1.00 97.25 72 ALA A C 1
ATOM 522 O O . ALA A 1 72 ? -20.491 -8.724 28.174 1.00 97.25 72 ALA A O 1
ATOM 523 N N . THR A 1 73 ? -20.777 -9.565 26.108 1.00 97.56 73 THR A N 1
ATOM 524 C CA . THR A 1 73 ? -21.682 -10.646 26.511 1.00 97.56 73 THR A CA 1
ATOM 525 C C . THR A 1 73 ? -21.000 -11.610 27.483 1.00 97.56 73 THR A C 1
ATOM 527 O O . THR A 1 73 ? -21.570 -11.939 28.523 1.00 97.56 73 THR A O 1
ATOM 530 N N . ALA A 1 74 ? -19.762 -12.019 27.194 1.00 97.69 74 ALA A N 1
ATOM 531 C CA . ALA A 1 74 ? -19.014 -12.965 28.021 1.00 97.69 74 ALA A CA 1
ATOM 532 C C . ALA A 1 74 ? -18.706 -12.437 29.434 1.00 97.69 74 ALA A C 1
ATOM 534 O O . ALA A 1 74 ? -18.693 -13.212 30.391 1.00 97.69 74 ALA A O 1
ATOM 535 N N . VAL A 1 75 ? -18.469 -11.130 29.581 1.00 97.81 75 VAL A N 1
ATOM 536 C CA . VAL A 1 75 ? -18.136 -10.494 30.872 1.00 97.81 75 VAL A CA 1
ATOM 537 C C . VAL A 1 75 ? -19.334 -9.817 31.548 1.00 97.81 75 VAL A C 1
ATOM 539 O O . VAL A 1 75 ? -19.190 -9.222 32.617 1.00 97.81 75 VAL A O 1
ATOM 542 N N . GLY A 1 76 ? -20.523 -9.882 30.940 1.00 97.50 76 GLY A N 1
ATOM 543 C CA . GLY A 1 76 ? -21.731 -9.227 31.444 1.00 97.50 76 GLY A CA 1
ATOM 544 C C . GLY A 1 76 ? -21.654 -7.694 31.438 1.00 97.50 76 GLY A C 1
ATOM 545 O O . GLY A 1 76 ? -22.207 -7.049 32.337 1.00 97.50 76 GLY A O 1
ATOM 546 N N . ALA A 1 77 ? -20.939 -7.105 30.476 1.00 96.69 77 ALA A N 1
ATOM 547 C CA . ALA A 1 77 ? -20.965 -5.672 30.198 1.00 96.69 77 ALA A CA 1
ATOM 548 C C . ALA A 1 77 ? -22.202 -5.316 29.365 1.00 96.69 77 ALA A C 1
ATOM 550 O O . ALA A 1 77 ? -22.554 -6.021 28.421 1.00 96.69 77 ALA A O 1
ATOM 551 N N . VAL A 1 78 ? -22.866 -4.211 29.707 1.00 96.75 78 VAL A N 1
ATOM 552 C CA . VAL A 1 78 ? -24.086 -3.776 29.015 1.00 96.75 78 VAL A CA 1
ATOM 553 C C . VAL A 1 78 ? -23.751 -2.711 27.974 1.00 96.75 78 VAL A C 1
ATOM 555 O O . VAL A 1 78 ? -23.341 -1.605 28.332 1.00 96.75 78 VAL A O 1
ATOM 558 N N . ILE A 1 79 ? -23.975 -3.038 26.700 1.00 96.31 79 ILE A N 1
ATOM 559 C CA . ILE A 1 79 ? -23.920 -2.102 25.569 1.00 96.31 79 ILE A CA 1
ATOM 560 C C . ILE A 1 79 ? -25.315 -1.501 25.344 1.00 96.31 79 ILE A C 1
ATOM 562 O O . ILE A 1 79 ? -26.325 -2.204 25.389 1.00 96.31 79 ILE A O 1
ATOM 566 N N . ILE A 1 80 ? -25.373 -0.193 25.106 1.00 95.06 80 ILE A N 1
ATOM 567 C CA . ILE A 1 80 ? -26.582 0.565 24.790 1.00 95.06 80 ILE A CA 1
ATOM 568 C C . ILE A 1 80 ? -26.584 0.903 23.301 1.00 95.06 80 ILE A C 1
ATOM 570 O O . ILE A 1 80 ? -25.686 1.579 22.804 1.00 95.06 80 ILE A O 1
ATOM 574 N N . GLY A 1 81 ? -27.659 0.514 22.617 1.00 93.81 81 GLY A N 1
ATOM 575 C CA . GLY A 1 81 ? -27.861 0.840 21.209 1.00 93.81 81 GLY A CA 1
ATOM 576 C C . GLY A 1 81 ? -26.978 0.018 20.273 1.00 93.81 81 GLY A C 1
ATOM 577 O O . GLY A 1 81 ? -26.486 -1.050 20.629 1.00 93.81 81 GLY A O 1
ATOM 578 N N . VAL A 1 82 ? -26.837 0.512 19.045 1.00 94.25 82 VAL A N 1
ATOM 579 C CA . VAL A 1 82 ? -26.006 -0.106 18.007 1.00 94.25 82 VAL A CA 1
ATOM 580 C C . VAL A 1 82 ? -24.697 0.678 17.916 1.00 94.25 82 VAL A C 1
ATOM 582 O O . VAL A 1 82 ? -24.760 1.911 17.945 1.00 94.25 82 VAL A O 1
ATOM 585 N N . PRO A 1 83 ? -23.533 0.014 17.793 1.00 96.31 83 PRO A N 1
ATOM 586 C CA . PRO A 1 83 ? -22.275 0.708 17.562 1.00 96.31 83 PRO A CA 1
ATOM 587 C C . PRO A 1 83 ? -22.345 1.633 16.342 1.00 96.31 83 PRO A C 1
ATOM 589 O O . PRO A 1 83 ? -22.859 1.256 15.287 1.00 96.31 83 PRO A O 1
ATOM 592 N N . ALA A 1 84 ? -21.832 2.851 16.490 1.00 96.94 84 ALA A N 1
ATOM 593 C CA . ALA A 1 84 ? -21.772 3.830 15.412 1.00 96.94 84 ALA A CA 1
ATOM 594 C C . ALA A 1 84 ? -20.478 3.651 14.612 1.00 96.94 84 ALA A C 1
ATOM 596 O O . ALA A 1 84 ? -19.405 3.549 15.204 1.00 96.94 84 ALA A O 1
ATOM 597 N N . VAL A 1 85 ? -20.575 3.645 13.280 1.00 97.94 85 VAL A N 1
ATOM 598 C CA . VAL A 1 85 ? -19.429 3.500 12.370 1.00 97.94 85 VAL A CA 1
ATOM 599 C C . VAL A 1 85 ? -19.279 4.762 11.528 1.00 97.94 85 VAL A C 1
ATOM 601 O O . VAL A 1 85 ? -20.237 5.202 10.891 1.00 97.94 85 VAL A O 1
ATOM 604 N N . THR A 1 86 ? -18.066 5.307 11.493 1.00 97.50 86 THR A N 1
ATOM 605 C CA . THR A 1 86 ? -17.678 6.432 10.636 1.00 97.50 86 THR A CA 1
ATOM 606 C C . THR A 1 86 ? -16.491 6.016 9.776 1.00 97.50 86 THR A C 1
ATOM 608 O O . THR A 1 86 ? -15.474 5.570 10.307 1.00 97.50 86 THR A O 1
ATOM 611 N N . CYS A 1 87 ? -16.614 6.183 8.460 1.00 96.50 87 CYS A N 1
ATOM 612 C CA . CYS A 1 87 ? -15.557 5.906 7.490 1.00 96.50 87 CYS A CA 1
ATOM 613 C C . CYS A 1 87 ? -15.135 7.211 6.808 1.00 96.50 87 CYS A C 1
ATOM 615 O O . CYS A 1 87 ? -15.964 7.894 6.206 1.00 96.50 87 CYS A O 1
ATOM 617 N N . GLU A 1 88 ? -13.850 7.523 6.870 1.00 96.25 88 GLU A N 1
ATOM 618 C CA . GLU A 1 88 ? -13.187 8.620 6.170 1.00 96.25 88 GLU A CA 1
ATOM 619 C C . GLU A 1 88 ? -12.033 8.055 5.331 1.00 96.25 88 GLU A C 1
ATOM 621 O O . GLU A 1 88 ? -11.597 6.921 5.543 1.00 96.25 88 GLU A O 1
ATOM 626 N N . ASP A 1 89 ? -11.489 8.860 4.415 1.00 94.44 89 ASP A N 1
ATOM 627 C CA . ASP A 1 89 ? -10.434 8.431 3.487 1.00 94.44 89 ASP A CA 1
ATOM 628 C C . ASP A 1 89 ? -9.203 7.841 4.194 1.00 94.44 89 ASP A C 1
ATOM 630 O O . ASP A 1 89 ? -8.543 6.959 3.653 1.00 94.44 89 ASP A O 1
ATOM 634 N N . THR A 1 90 ? -8.879 8.304 5.400 1.00 95.88 90 THR A N 1
ATOM 635 C CA . THR A 1 90 ? -7.698 7.859 6.158 1.00 95.88 90 THR A CA 1
ATOM 636 C C . THR A 1 90 ? -8.026 7.418 7.578 1.00 95.88 90 THR A C 1
ATOM 638 O O . THR A 1 90 ? -7.107 7.188 8.364 1.00 95.88 90 THR A O 1
ATOM 641 N N . LYS A 1 91 ? -9.312 7.316 7.935 1.00 97.19 91 LYS A N 1
ATOM 642 C CA . LYS A 1 91 ? -9.728 6.959 9.291 1.00 97.19 91 LYS A CA 1
ATOM 643 C C . LYS A 1 91 ? -11.022 6.152 9.309 1.00 97.19 91 LYS A C 1
ATOM 645 O O . LYS A 1 91 ? -12.017 6.554 8.720 1.00 97.19 91 LYS A O 1
ATOM 650 N N . ILE A 1 92 ? -11.039 5.048 10.049 1.00 98.19 92 ILE A N 1
ATOM 651 C CA . ILE A 1 92 ? -12.259 4.293 10.369 1.00 98.19 92 ILE A CA 1
ATOM 652 C C . ILE A 1 92 ? -12.462 4.367 11.873 1.00 98.19 92 ILE A C 1
ATOM 654 O O . ILE A 1 92 ? -11.528 4.100 12.616 1.00 98.19 92 ILE A O 1
ATOM 658 N N . THR A 1 93 ? -13.661 4.722 12.328 1.00 98.06 93 THR A N 1
ATOM 659 C CA . THR A 1 93 ? -13.997 4.824 13.755 1.00 98.06 93 THR A CA 1
ATOM 660 C C . THR A 1 93 ? -15.245 4.009 14.069 1.00 98.06 93 THR A C 1
ATOM 662 O O . THR A 1 93 ? -16.264 4.166 13.402 1.00 98.06 93 THR A O 1
ATOM 665 N N . VAL A 1 94 ? -15.178 3.174 15.106 1.00 98.12 94 VAL A N 1
ATOM 666 C CA . VAL A 1 94 ? -16.298 2.387 15.636 1.00 98.12 94 VAL A CA 1
ATOM 667 C C . VAL A 1 94 ? -16.509 2.747 17.101 1.00 98.12 94 VAL A C 1
ATOM 669 O O . VAL A 1 94 ? -15.652 2.466 17.936 1.00 98.12 94 VAL A O 1
ATOM 672 N N . CYS A 1 95 ? -17.647 3.353 17.425 1.00 97.38 95 CYS A N 1
ATOM 673 C CA . CYS A 1 95 ? -17.976 3.789 18.779 1.00 97.38 95 CYS A CA 1
ATOM 674 C C . CYS A 1 95 ? -19.051 2.903 19.405 1.00 97.38 95 CYS A C 1
ATOM 676 O O . CYS A 1 95 ? -20.142 2.753 18.857 1.00 97.38 95 CYS A O 1
ATOM 678 N N . THR A 1 96 ? -18.753 2.362 20.584 1.00 96.75 96 THR A N 1
ATOM 679 C CA . THR A 1 96 ? -19.665 1.540 21.385 1.00 96.75 96 THR A CA 1
ATOM 680 C C . THR A 1 96 ? -20.000 2.267 22.680 1.00 96.75 96 THR A C 1
ATOM 682 O O . THR A 1 96 ? -19.104 2.676 23.420 1.00 96.75 96 THR A O 1
ATOM 685 N N . THR A 1 97 ? -21.291 2.422 22.974 1.00 95.75 97 THR A N 1
ATOM 686 C CA . THR A 1 97 ? -21.755 3.056 24.213 1.00 95.75 97 THR A CA 1
ATOM 687 C C . THR A 1 97 ? -22.097 1.996 25.250 1.00 95.75 97 THR A C 1
ATOM 689 O O . THR A 1 97 ? -22.976 1.169 25.040 1.00 95.75 97 THR A O 1
ATOM 692 N N . PHE A 1 98 ? -21.417 2.026 26.388 1.00 95.31 98 PHE A N 1
ATOM 693 C CA . PHE A 1 98 ? -21.692 1.202 27.557 1.00 95.31 98 PHE A CA 1
ATOM 694 C C . PHE A 1 98 ? -22.622 1.930 28.529 1.00 95.31 98 PHE A C 1
ATOM 696 O O . PHE A 1 98 ? -22.618 3.163 28.622 1.00 95.31 98 PHE A O 1
ATOM 703 N N . LEU A 1 99 ? -23.380 1.154 29.307 1.00 94.56 99 LEU A N 1
ATOM 704 C CA . LEU A 1 99 ? -24.282 1.674 30.338 1.00 94.56 99 LEU A CA 1
ATOM 705 C C . LEU A 1 99 ? -23.574 2.582 31.349 1.00 94.56 99 LEU A C 1
ATOM 707 O O . LEU A 1 99 ? -24.147 3.578 31.784 1.00 94.56 99 LEU A O 1
ATOM 711 N N . SER A 1 100 ? -22.334 2.254 31.702 1.00 93.12 100 SER A N 1
ATOM 712 C CA . SER A 1 100 ? -21.508 3.032 32.617 1.00 93.12 100 SER A CA 1
ATOM 713 C C . SER A 1 100 ? -20.021 2.758 32.380 1.00 93.12 100 SER A C 1
ATOM 715 O O . SER A 1 100 ? -19.659 1.779 31.724 1.00 93.12 100 SER A O 1
ATOM 717 N N . ALA A 1 101 ? -19.141 3.578 32.960 1.00 91.75 101 ALA A N 1
ATOM 718 C CA . ALA A 1 101 ? -17.702 3.293 32.973 1.00 91.75 101 ALA A CA 1
ATOM 719 C C . ALA A 1 101 ? -17.385 1.948 33.658 1.00 91.75 101 ALA A C 1
ATOM 721 O O . ALA A 1 101 ? -16.533 1.202 33.187 1.00 91.75 101 ALA A O 1
ATOM 722 N N . ALA A 1 102 ? -18.126 1.587 34.714 1.00 92.19 102 ALA A N 1
ATOM 723 C CA . ALA A 1 102 ? -17.969 0.301 35.391 1.00 92.19 102 ALA A CA 1
ATOM 724 C C . ALA A 1 102 ? -18.334 -0.887 34.482 1.00 92.19 102 ALA A C 1
ATOM 726 O O . ALA A 1 102 ? -17.707 -1.938 34.572 1.00 92.19 102 ALA A O 1
ATOM 727 N N . ASP A 1 103 ? -19.318 -0.726 33.589 1.00 93.81 103 ASP A N 1
ATOM 728 C CA . ASP A 1 103 ? -19.639 -1.744 32.584 1.00 93.81 103 ASP A CA 1
ATOM 729 C C . ASP A 1 103 ? -18.539 -1.876 31.534 1.00 93.81 103 ASP A C 1
ATOM 731 O O . ASP A 1 103 ? -18.139 -2.996 31.230 1.00 93.81 103 ASP A O 1
ATOM 735 N N . ALA A 1 104 ? -18.007 -0.759 31.033 1.00 93.56 104 ALA A N 1
ATOM 736 C CA . ALA A 1 104 ? -16.883 -0.783 30.099 1.00 93.56 104 ALA A CA 1
ATOM 737 C C . ALA A 1 104 ? -15.643 -1.449 30.723 1.00 93.56 104 ALA A C 1
ATOM 739 O O . ALA A 1 104 ? -14.993 -2.275 30.091 1.00 93.56 104 ALA A O 1
ATOM 740 N N . GLN A 1 105 ? -15.350 -1.180 31.997 1.00 93.44 105 GLN A N 1
ATOM 741 C CA . GLN A 1 105 ? -14.209 -1.777 32.700 1.00 93.44 105 GLN A CA 1
ATOM 742 C C . GLN A 1 105 ? -14.292 -3.307 32.835 1.00 93.44 105 GLN A C 1
ATOM 744 O O . GLN A 1 105 ? -13.248 -3.956 32.916 1.00 93.44 105 GLN A O 1
ATOM 749 N N . LYS A 1 106 ? -15.491 -3.914 32.791 1.00 95.94 106 LYS A N 1
ATOM 750 C CA . LYS A 1 106 ? -15.641 -5.385 32.782 1.00 95.94 106 LYS A CA 1
ATOM 751 C C . LYS A 1 106 ? -14.972 -6.038 31.572 1.00 95.94 106 LYS A C 1
ATOM 753 O O . LYS A 1 106 ? -14.603 -7.207 31.652 1.00 95.94 106 LYS A O 1
ATOM 758 N N . MET A 1 107 ? -14.793 -5.300 30.472 1.00 95.94 107 MET A N 1
ATOM 759 C CA . MET A 1 107 ? -14.079 -5.783 29.284 1.00 95.94 107 MET A CA 1
ATOM 760 C C . MET A 1 107 ? -12.646 -6.217 29.634 1.00 95.94 107 MET A C 1
ATOM 762 O O . MET A 1 107 ? -12.162 -7.218 29.096 1.00 95.94 107 MET A O 1
ATOM 766 N N . GLY A 1 108 ? -12.029 -5.537 30.608 1.00 94.94 108 GLY A N 1
ATOM 767 C CA . GLY A 1 108 ? -10.667 -5.765 31.083 1.00 94.94 108 GLY A CA 1
ATOM 768 C C . GLY A 1 108 ? -9.628 -5.072 30.202 1.00 94.94 108 GLY A C 1
ATOM 769 O O . GLY A 1 108 ? -9.607 -5.278 28.992 1.00 94.94 108 GLY A O 1
ATOM 770 N N . GLN A 1 109 ? -8.747 -4.276 30.815 1.00 94.25 109 GLN A N 1
ATOM 771 C CA . GLN A 1 109 ? -7.733 -3.501 30.090 1.00 94.25 109 GLN A CA 1
ATOM 772 C C . GLN A 1 109 ? -6.756 -4.396 29.310 1.00 94.25 109 GLN A C 1
ATOM 774 O O . GLN A 1 109 ? -6.467 -4.101 28.157 1.00 94.25 109 GLN A O 1
ATOM 779 N N . ASP A 1 110 ? -6.339 -5.530 29.883 1.00 96.06 110 ASP A N 1
ATOM 780 C CA . ASP A 1 110 ? -5.435 -6.477 29.214 1.00 96.06 110 ASP A CA 1
ATOM 781 C C . ASP A 1 110 ? -6.019 -7.001 27.893 1.00 96.06 110 ASP A C 1
ATOM 783 O O . ASP A 1 110 ? -5.314 -7.101 26.892 1.00 96.06 110 ASP A O 1
ATOM 787 N N . TRP A 1 111 ? -7.329 -7.280 27.872 1.00 96.56 111 TRP A N 1
ATOM 788 C CA . TRP A 1 111 ? -8.021 -7.709 26.656 1.00 96.56 111 TRP A CA 1
ATOM 789 C C . TRP A 1 111 ? -8.064 -6.585 25.618 1.00 96.56 111 TRP A C 1
ATOM 791 O O . TRP A 1 111 ? -7.832 -6.842 24.442 1.00 96.56 111 TRP A O 1
ATOM 801 N N . VAL A 1 112 ? -8.320 -5.340 26.036 1.00 96.81 112 VAL A N 1
ATOM 802 C CA . VAL A 1 112 ? -8.313 -4.186 25.120 1.00 96.81 112 VAL A CA 1
ATOM 803 C C . VAL A 1 112 ? -6.920 -3.975 24.528 1.00 96.81 112 VAL A C 1
ATOM 805 O O . VAL A 1 112 ? -6.799 -3.742 23.326 1.00 96.81 112 VAL A O 1
ATOM 808 N N . ASP A 1 113 ? -5.866 -4.097 25.334 1.00 97.19 113 ASP A N 1
ATOM 809 C CA . ASP A 1 113 ? -4.480 -3.931 24.887 1.00 97.19 113 ASP A CA 1
ATOM 810 C C . ASP A 1 113 ? -4.041 -5.027 23.912 1.00 97.19 113 ASP A C 1
ATOM 812 O O . ASP A 1 113 ? -3.359 -4.745 22.923 1.00 97.19 113 ASP A O 1
ATOM 816 N N . GLU A 1 114 ? -4.427 -6.277 24.169 1.00 97.31 114 GLU A N 1
ATOM 817 C CA . GLU A 1 114 ? -4.197 -7.395 23.252 1.00 97.31 114 GLU A CA 1
ATOM 818 C C . GLU A 1 114 ? -4.973 -7.191 21.949 1.00 97.31 114 GLU A C 1
ATOM 820 O O . GLU A 1 114 ? -4.383 -7.199 20.867 1.00 97.31 114 GLU A O 1
ATOM 825 N N . LYS A 1 115 ? -6.269 -6.878 22.048 1.00 96.81 115 LYS A N 1
ATOM 826 C CA . LYS A 1 115 ? -7.136 -6.678 20.887 1.00 96.81 115 LYS A CA 1
ATOM 827 C C . LYS A 1 115 ? -6.683 -5.519 20.007 1.00 96.81 115 LYS A C 1
ATOM 829 O O . LYS A 1 115 ? -6.700 -5.631 18.785 1.00 96.81 115 LYS A O 1
ATOM 834 N N . THR A 1 116 ? -6.217 -4.425 20.603 1.00 97.44 116 THR A N 1
ATOM 835 C CA . THR A 1 116 ? -5.686 -3.267 19.867 1.00 97.44 116 THR A CA 1
ATOM 836 C C . THR A 1 116 ? -4.465 -3.657 19.027 1.00 97.44 116 THR A C 1
ATOM 838 O O . THR A 1 116 ? -4.340 -3.236 17.876 1.00 97.44 116 THR A O 1
ATOM 841 N N . LYS A 1 117 ? -3.587 -4.521 19.555 1.00 96.56 117 LYS A N 1
ATOM 842 C CA . LYS A 1 117 ? -2.431 -5.053 18.812 1.00 96.56 117 LYS A CA 1
ATOM 843 C C . LYS A 1 117 ? -2.848 -6.041 17.727 1.00 96.56 117 LYS A C 1
ATOM 845 O O . LYS A 1 117 ? -2.279 -5.997 16.641 1.00 96.56 117 LYS A O 1
ATOM 850 N N . GLU A 1 118 ? -3.830 -6.901 17.992 1.00 95.81 118 GLU A N 1
ATOM 851 C CA . GLU A 1 118 ? -4.382 -7.819 16.987 1.00 95.81 118 GLU A CA 1
ATOM 852 C C . GLU A 1 118 ? -5.005 -7.065 15.809 1.00 95.81 118 GLU A C 1
ATOM 854 O O . GLU A 1 118 ? -4.729 -7.387 14.655 1.00 95.81 118 GLU A O 1
ATOM 859 N N . LEU A 1 119 ? -5.802 -6.029 16.088 1.00 96.12 119 LEU A N 1
ATOM 860 C CA . LEU A 1 119 ? -6.406 -5.174 15.065 1.00 96.12 119 LEU A CA 1
ATOM 861 C C . LEU A 1 119 ? -5.337 -4.454 14.239 1.00 96.12 119 LEU A C 1
ATOM 863 O O . LEU A 1 119 ? -5.463 -4.363 13.020 1.00 96.12 119 LEU A O 1
ATOM 867 N N . LEU A 1 120 ? -4.259 -3.983 14.876 1.00 96.00 120 LEU A N 1
ATOM 868 C CA . LEU A 1 120 ? -3.130 -3.414 14.144 1.00 96.00 120 LEU A CA 1
ATOM 869 C C . LEU A 1 120 ? -2.453 -4.468 13.255 1.00 96.00 120 LEU A C 1
ATOM 871 O O . LEU A 1 120 ? -2.183 -4.186 12.090 1.00 96.00 120 LEU A O 1
ATOM 875 N N . ALA A 1 121 ? -2.222 -5.676 13.776 1.00 93.88 121 ALA A N 1
ATOM 876 C CA . ALA A 1 121 ? -1.594 -6.779 13.048 1.00 93.88 121 ALA A CA 1
ATOM 877 C C . ALA A 1 121 ? -2.444 -7.294 11.871 1.00 93.88 121 ALA A C 1
ATOM 879 O O . ALA A 1 121 ? -1.903 -7.825 10.901 1.00 93.88 121 ALA A O 1
ATOM 880 N N . TYR A 1 122 ? -3.768 -7.123 11.940 1.00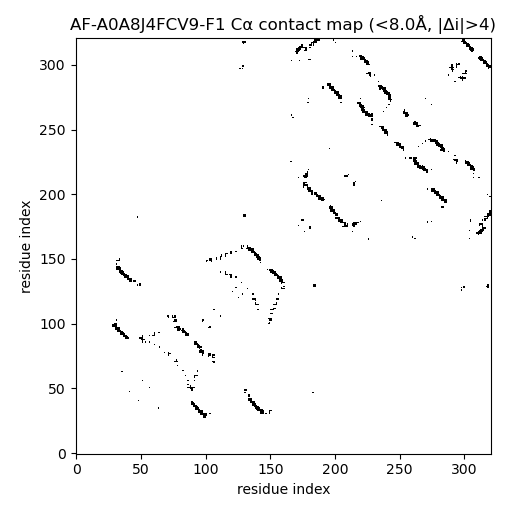 91.81 122 TYR A N 1
ATOM 881 C CA . TYR A 1 122 ? -4.686 -7.405 10.838 1.00 91.81 122 TYR A CA 1
ATOM 882 C C . TYR A 1 122 ? -4.472 -6.451 9.654 1.00 91.81 122 TYR A C 1
ATOM 884 O O . TYR A 1 122 ? -4.491 -6.879 8.502 1.00 91.81 122 TYR A O 1
ATOM 892 N N . VAL A 1 123 ? -4.240 -5.163 9.931 1.00 91.12 123 VAL A N 1
ATOM 893 C CA . VAL A 1 123 ? -4.037 -4.134 8.895 1.00 91.12 123 VAL A CA 1
ATOM 894 C C . VAL A 1 123 ? -2.600 -4.130 8.384 1.00 91.12 123 VAL A C 1
ATOM 896 O O . VAL A 1 123 ? -2.358 -4.018 7.180 1.00 91.12 123 VAL A O 1
ATOM 899 N N . VAL A 1 124 ? -1.641 -4.240 9.301 1.00 91.38 124 VAL A N 1
ATOM 900 C CA . VAL A 1 124 ? -0.213 -4.284 9.004 1.00 91.38 124 VAL A CA 1
ATOM 901 C C . VAL A 1 124 ? 0.331 -5.613 9.516 1.00 91.38 124 VAL A C 1
ATOM 903 O O . VAL A 1 124 ? 0.585 -5.739 10.715 1.00 91.38 124 VAL A O 1
ATOM 906 N N . PRO A 1 125 ? 0.520 -6.614 8.638 1.00 79.94 125 PRO A N 1
ATOM 907 C CA . PRO A 1 125 ? 1.137 -7.874 9.035 1.00 79.94 125 PRO A CA 1
ATOM 908 C C . PRO A 1 125 ? 2.596 -7.658 9.483 1.00 79.94 125 PRO A C 1
ATOM 910 O O . PRO A 1 125 ? 3.081 -6.533 9.584 1.00 79.94 125 PRO A O 1
ATOM 913 N N . SER A 1 126 ? 3.332 -8.740 9.756 1.00 74.69 126 SER A N 1
ATOM 914 C CA . SER A 1 126 ? 4.672 -8.720 10.380 1.00 74.69 126 SER A CA 1
ATOM 915 C C . SER A 1 126 ? 5.727 -7.809 9.729 1.00 74.69 126 SER A C 1
ATOM 917 O O . SER A 1 126 ? 6.759 -7.549 10.348 1.00 74.69 126 SER A O 1
ATOM 919 N N . ALA A 1 127 ? 5.490 -7.305 8.519 1.00 82.44 127 ALA A N 1
ATOM 920 C CA . ALA A 1 127 ? 6.268 -6.230 7.933 1.00 82.44 127 ALA A CA 1
ATOM 921 C C . ALA A 1 127 ? 5.399 -5.325 7.043 1.00 82.44 127 ALA A C 1
ATOM 923 O O . ALA A 1 127 ? 4.279 -5.671 6.657 1.00 82.44 127 ALA A O 1
ATOM 924 N N . CYS A 1 128 ? 5.928 -4.143 6.726 1.00 89.81 128 CYS A N 1
ATOM 925 C CA . CYS A 1 128 ? 5.188 -3.113 6.013 1.00 89.81 128 CYS A CA 1
ATOM 926 C C . CYS A 1 128 ? 5.176 -3.349 4.498 1.00 89.81 128 CYS A C 1
ATOM 928 O O . CYS A 1 128 ? 6.243 -3.395 3.881 1.00 89.81 128 CYS A O 1
ATOM 930 N N . PRO A 1 129 ? 3.993 -3.459 3.875 1.00 92.56 129 PRO A N 1
ATOM 931 C CA . PRO A 1 129 ? 3.883 -3.461 2.428 1.00 92.56 129 PRO A CA 1
ATOM 932 C C . PRO A 1 129 ? 4.255 -2.085 1.861 1.00 92.56 129 PRO A C 1
ATOM 934 O O . PRO A 1 129 ? 4.093 -1.052 2.512 1.00 92.56 129 PRO A O 1
ATOM 937 N N . ALA A 1 130 ? 4.713 -2.055 0.613 1.00 94.31 130 ALA A N 1
ATOM 938 C CA . ALA A 1 130 ? 5.204 -0.847 -0.040 1.00 94.31 130 ALA A CA 1
ATOM 939 C C . ALA A 1 130 ? 4.149 0.258 -0.164 1.00 94.31 130 ALA A C 1
ATOM 941 O O . ALA A 1 130 ? 4.501 1.434 -0.134 1.00 94.31 130 ALA A O 1
ATOM 942 N N . TYR A 1 131 ? 2.860 -0.084 -0.259 1.00 93.62 131 TYR A N 1
ATOM 943 C CA . TYR A 1 131 ? 1.778 0.908 -0.316 1.00 93.62 131 TYR A CA 1
ATOM 944 C C . TYR A 1 131 ? 1.520 1.622 1.016 1.00 93.62 131 TYR A C 1
ATOM 946 O O . TYR A 1 131 ? 0.869 2.662 1.015 1.00 93.62 131 TYR A O 1
ATOM 954 N N . LEU A 1 132 ? 2.048 1.103 2.130 1.00 94.25 132 LEU A N 1
ATOM 955 C CA . LEU A 1 132 ? 2.060 1.785 3.427 1.00 94.25 132 LEU A CA 1
ATOM 956 C C . LEU A 1 132 ? 3.380 2.512 3.695 1.00 94.25 132 LEU A C 1
ATOM 958 O O . LEU A 1 132 ? 3.525 3.145 4.736 1.00 94.25 132 LEU A O 1
ATOM 962 N N . ASP A 1 133 ? 4.354 2.448 2.791 1.00 93.25 133 ASP A N 1
ATOM 963 C CA . ASP A 1 133 ? 5.628 3.120 3.007 1.00 93.25 133 ASP A CA 1
ATOM 964 C C . ASP A 1 133 ? 5.451 4.644 3.081 1.00 93.25 133 ASP A C 1
ATOM 966 O O . ASP A 1 133 ? 4.860 5.269 2.198 1.00 93.25 133 ASP A O 1
ATOM 970 N N . GLY A 1 134 ? 5.961 5.250 4.151 1.00 92.44 134 GLY A N 1
ATOM 971 C CA . GLY A 1 134 ? 5.707 6.652 4.473 1.00 92.44 134 GLY A CA 1
ATOM 972 C C . GLY A 1 134 ? 4.533 6.883 5.425 1.00 92.44 134 GLY A C 1
ATOM 973 O O . GLY A 1 134 ? 4.357 8.020 5.854 1.00 92.44 134 GLY A O 1
ATOM 974 N N . TYR A 1 135 ? 3.755 5.865 5.794 1.00 95.50 135 TYR A N 1
ATOM 975 C CA . TYR A 1 135 ? 2.628 6.006 6.719 1.00 95.50 135 TYR A CA 1
ATOM 976 C C . TYR A 1 135 ? 2.973 5.552 8.135 1.00 95.50 135 TYR A C 1
ATOM 978 O O . TYR A 1 135 ? 3.779 4.648 8.340 1.00 95.50 135 TYR A O 1
ATOM 986 N N . THR A 1 136 ? 2.311 6.144 9.124 1.00 96.19 136 THR A N 1
ATOM 987 C CA . THR A 1 136 ? 2.112 5.518 10.431 1.00 96.19 136 THR A CA 1
ATOM 988 C C . THR A 1 136 ? 0.684 5.003 10.489 1.00 96.19 136 THR A C 1
ATOM 990 O O . THR A 1 136 ? -0.261 5.764 10.305 1.00 96.19 136 THR A O 1
ATOM 993 N N . VAL A 1 137 ? 0.535 3.697 10.696 1.00 96.75 137 VAL A N 1
ATOM 994 C CA . VAL A 1 137 ? -0.768 3.060 10.889 1.00 96.75 137 VAL A CA 1
ATOM 995 C C . VAL A 1 137 ? -0.980 2.903 12.380 1.00 96.75 137 VAL A C 1
ATOM 997 O O . VAL A 1 137 ? -0.113 2.360 13.068 1.00 96.75 137 VAL A O 1
ATOM 1000 N N . SER A 1 138 ? -2.108 3.385 12.884 1.00 97.31 138 SER A N 1
ATOM 1001 C CA . SER A 1 138 ? -2.432 3.310 14.304 1.00 97.31 138 SER A CA 1
ATOM 1002 C C . SER A 1 138 ? -3.832 2.762 14.529 1.00 97.31 138 SER A C 1
ATOM 1004 O O . SER A 1 138 ? -4.755 3.050 13.771 1.00 97.31 138 SER A O 1
ATOM 1006 N N . VAL A 1 139 ? -3.977 1.966 15.585 1.00 98.12 139 VAL A N 1
ATOM 1007 C CA . VAL A 1 139 ? -5.265 1.612 16.172 1.00 98.12 139 VAL A CA 1
ATOM 1008 C C . VAL A 1 139 ? -5.307 2.227 17.561 1.00 98.12 139 VAL A C 1
ATOM 1010 O O . VAL A 1 139 ? -4.431 1.950 18.383 1.00 98.12 139 VAL A O 1
ATOM 1013 N N . THR A 1 140 ? -6.303 3.067 17.822 1.00 97.69 140 THR A N 1
ATOM 1014 C CA . THR A 1 140 ? -6.538 3.648 19.147 1.00 97.69 140 THR A CA 1
ATOM 1015 C C . THR A 1 140 ? -7.908 3.247 19.660 1.00 97.69 140 THR A C 1
ATOM 1017 O O . THR A 1 140 ? -8.846 3.077 18.890 1.00 97.69 140 THR A O 1
ATOM 1020 N N . VAL A 1 141 ? -8.018 3.067 20.965 1.00 96.75 141 VAL A N 1
ATOM 1021 C CA . VAL A 1 141 ? -9.259 2.880 21.704 1.00 96.75 141 VAL A CA 1
ATOM 1022 C C . VAL A 1 141 ? -9.287 4.022 22.696 1.00 96.75 141 VAL A C 1
ATOM 1024 O O . VAL A 1 141 ? -8.378 4.108 23.510 1.00 96.75 141 VAL A O 1
ATOM 1027 N N . ASP A 1 142 ? -10.281 4.899 22.630 1.00 93.62 142 ASP A N 1
ATOM 1028 C CA . ASP A 1 142 ? -10.325 6.098 23.468 1.00 93.62 142 ASP A CA 1
ATOM 1029 C C . ASP A 1 142 ? -11.740 6.383 23.987 1.00 93.62 142 ASP A C 1
ATOM 1031 O O . ASP A 1 142 ? -12.746 6.044 23.355 1.00 93.62 142 ASP A O 1
ATOM 1035 N N . ASP A 1 143 ? -11.807 7.047 25.143 1.00 88.56 143 ASP A N 1
ATOM 1036 C CA . ASP A 1 143 ? -13.041 7.585 25.716 1.00 88.56 143 ASP A CA 1
ATOM 1037 C C . ASP A 1 143 ? -13.470 8.850 24.962 1.00 88.56 143 ASP A C 1
ATOM 1039 O O . ASP A 1 143 ? -12.847 9.907 25.085 1.00 88.56 143 ASP A O 1
ATOM 1043 N N . SER A 1 144 ? -14.565 8.764 24.207 1.00 78.62 144 SER A N 1
ATOM 1044 C CA . SER A 1 144 ? -15.084 9.908 23.457 1.00 78.62 144 SER A CA 1
ATOM 1045 C C . SER A 1 144 ? -15.962 10.840 24.293 1.00 78.62 144 SER A C 1
ATOM 1047 O O . SER A 1 144 ? -16.331 11.908 23.806 1.00 78.62 144 SER A O 1
ATOM 1049 N N . THR A 1 145 ? -16.349 10.457 25.517 1.00 71.00 145 THR A N 1
ATOM 1050 C CA . THR A 1 145 ? -17.173 11.305 26.396 1.00 71.00 145 THR A CA 1
ATOM 1051 C C . THR A 1 145 ? -16.328 12.182 27.316 1.00 71.00 145 THR A C 1
ATOM 1053 O O . THR A 1 145 ? -16.854 13.141 27.883 1.00 71.00 145 THR A O 1
ATOM 1056 N N . GLY A 1 146 ? -15.026 11.894 27.444 1.00 67.44 146 GLY A N 1
ATOM 1057 C CA . GLY A 1 146 ? -14.097 12.644 28.294 1.00 67.44 146 GLY A CA 1
ATOM 1058 C C . GLY A 1 146 ? -14.415 12.529 29.787 1.00 67.44 146 GLY A C 1
ATOM 1059 O O . GLY A 1 146 ? -13.961 13.354 30.580 1.00 67.44 146 GLY A O 1
ATOM 1060 N N . VAL A 1 147 ? -15.221 11.533 30.168 1.00 62.34 147 VAL A N 1
ATOM 1061 C CA . VAL A 1 147 ? -15.660 11.306 31.551 1.00 62.34 147 VAL A CA 1
ATOM 1062 C C . VAL A 1 147 ? -14.533 10.667 32.373 1.00 62.34 147 VAL A C 1
ATOM 1064 O O . VAL A 1 147 ? -14.507 10.822 33.593 1.00 62.34 147 VAL A O 1
ATOM 1067 N N . GLY A 1 148 ? -13.547 10.048 31.712 1.00 67.12 148 GLY A N 1
ATOM 1068 C CA . GLY A 1 148 ? -12.385 9.440 32.348 1.00 67.12 148 GLY A CA 1
ATOM 1069 C C . GLY A 1 148 ? -12.736 8.107 33.013 1.00 67.12 148 GLY A C 1
ATOM 1070 O O . GLY A 1 148 ? -13.793 7.938 33.615 1.00 67.12 148 GLY A O 1
ATOM 1071 N N . GLY A 1 149 ? -11.837 7.126 32.909 1.00 73.19 149 GLY A N 1
ATOM 1072 C CA . GLY A 1 149 ? -12.029 5.808 33.528 1.00 73.19 149 GLY A CA 1
ATOM 1073 C C . GLY A 1 149 ? -12.850 4.804 32.709 1.00 73.19 149 GLY A C 1
ATOM 1074 O O . GLY A 1 149 ? -13.244 3.777 33.256 1.00 73.19 149 GLY A O 1
ATOM 1075 N N . CYS A 1 150 ? -13.089 5.067 31.423 1.00 86.81 150 CYS A N 1
ATOM 1076 C CA . CYS A 1 150 ? -13.549 4.067 30.458 1.00 86.81 150 CYS A CA 1
ATOM 1077 C C . CYS A 1 150 ? -12.395 3.116 30.059 1.00 86.81 150 CYS A C 1
ATOM 1079 O O . CYS A 1 150 ? -11.663 2.629 30.918 1.00 86.81 150 CYS A O 1
ATOM 1081 N N . LEU A 1 151 ? -12.235 2.840 28.764 1.00 91.19 151 LEU A N 1
ATOM 1082 C CA . LEU A 1 151 ? -11.158 2.030 28.204 1.00 91.19 151 LEU A CA 1
ATOM 1083 C C . LEU A 1 151 ? -10.269 2.925 27.348 1.00 91.19 151 LEU A C 1
ATOM 1085 O O . LEU A 1 151 ? -10.771 3.820 26.667 1.00 91.19 151 LEU A O 1
ATOM 1089 N N . SER A 1 152 ? -8.967 2.667 27.380 1.00 93.88 152 SER A N 1
ATOM 1090 C CA . SER A 1 152 ? -8.007 3.381 26.545 1.00 93.88 152 SER A CA 1
ATOM 1091 C C . SER A 1 152 ? -6.883 2.456 26.120 1.00 93.88 152 SER A C 1
ATOM 1093 O O . SER A 1 152 ? -6.306 1.799 26.978 1.00 93.88 152 SER A O 1
ATOM 1095 N N . SER A 1 153 ? -6.531 2.416 24.844 1.00 96.50 153 SER A N 1
ATOM 1096 C CA . SER A 1 153 ? -5.359 1.683 24.369 1.00 96.50 153 SER A CA 1
ATOM 1097 C C . SER A 1 153 ? -4.873 2.263 23.052 1.00 96.50 153 SER A C 1
ATOM 1099 O O . SER A 1 153 ? -5.630 2.896 22.323 1.00 96.50 153 SER A O 1
ATOM 1101 N N . ALA A 1 154 ? -3.602 2.059 22.734 1.00 97.25 154 ALA A N 1
ATOM 1102 C CA . ALA A 1 154 ? -3.052 2.477 21.458 1.00 97.25 154 ALA A CA 1
ATOM 1103 C C . ALA A 1 154 ? -1.959 1.513 21.008 1.00 97.25 154 ALA A C 1
ATOM 1105 O O . ALA A 1 154 ? -1.075 1.134 21.778 1.00 97.25 154 ALA A O 1
ATOM 1106 N N . ALA A 1 155 ? -1.994 1.164 19.729 1.00 97.44 155 ALA A N 1
ATOM 1107 C CA . ALA A 1 155 ? -0.912 0.490 19.039 1.00 97.44 155 ALA A CA 1
ATOM 1108 C C . ALA A 1 155 ? -0.646 1.227 17.728 1.00 97.44 155 ALA A C 1
ATOM 1110 O O . ALA A 1 155 ? -1.575 1.646 17.041 1.00 97.44 155 ALA A O 1
ATOM 1111 N N . ALA A 1 156 ? 0.622 1.382 17.366 1.00 96.88 156 ALA A N 1
ATOM 1112 C CA . ALA A 1 156 ? 0.999 2.004 16.108 1.00 96.88 156 ALA A CA 1
ATOM 1113 C C . ALA A 1 156 ? 2.244 1.348 15.519 1.00 96.88 156 ALA A C 1
ATOM 1115 O O . ALA A 1 156 ? 3.111 0.859 16.247 1.00 96.88 156 ALA A O 1
ATOM 1116 N N . VAL A 1 157 ? 2.340 1.381 14.194 1.00 95.38 157 VAL A N 1
ATOM 1117 C CA . VAL A 1 157 ? 3.521 0.970 13.439 1.00 95.38 157 VAL A CA 1
ATOM 1118 C C . VAL A 1 157 ? 3.835 2.025 12.386 1.00 95.38 157 VAL A C 1
ATOM 1120 O O . VAL A 1 157 ? 2.977 2.423 11.598 1.00 95.38 157 VAL A O 1
ATOM 1123 N N . SER A 1 158 ? 5.079 2.496 12.378 1.00 94.25 158 SER A N 1
ATOM 1124 C CA . SER A 1 158 ? 5.577 3.373 11.321 1.00 94.25 158 SER A CA 1
ATOM 1125 C C . SER A 1 158 ? 6.133 2.522 10.191 1.00 94.25 158 SER A C 1
ATOM 1127 O O . SER A 1 158 ? 7.144 1.837 10.348 1.00 94.25 158 SER A O 1
ATOM 1129 N N . CYS A 1 159 ? 5.478 2.581 9.041 1.00 92.81 159 CYS A N 1
ATOM 1130 C CA . CYS A 1 159 ? 5.908 1.895 7.845 1.00 92.81 159 CYS A CA 1
ATOM 1131 C C . CYS A 1 159 ? 6.951 2.718 7.104 1.00 92.81 159 CYS A C 1
ATOM 1133 O O . CYS A 1 159 ? 6.659 3.729 6.467 1.00 92.81 159 CYS A O 1
ATOM 1135 N N . GLN A 1 160 ? 8.196 2.271 7.246 1.00 89.44 160 GLN A N 1
ATOM 1136 C CA . GLN A 1 160 ? 9.364 2.799 6.559 1.00 89.44 160 GLN A CA 1
ATOM 1137 C C . GLN A 1 160 ? 10.130 1.618 5.979 1.00 89.44 160 GLN A C 1
ATOM 1139 O O . GLN A 1 160 ? 10.696 0.806 6.717 1.00 89.44 160 GLN A O 1
ATOM 1144 N N . LEU A 1 161 ? 10.137 1.501 4.657 1.00 88.44 161 LEU A N 1
ATOM 1145 C CA . LEU A 1 161 ? 10.961 0.509 3.990 1.00 88.44 161 LEU A CA 1
ATOM 1146 C C . LEU A 1 161 ? 12.435 0.874 4.176 1.00 88.44 161 LEU A C 1
ATOM 1148 O O . LEU A 1 161 ? 12.876 1.975 3.839 1.00 88.44 161 LEU A O 1
ATOM 1152 N N . GLY A 1 162 ? 13.197 -0.065 4.733 1.00 84.75 162 GLY A N 1
ATOM 1153 C CA . GLY A 1 162 ? 14.630 0.104 4.943 1.00 84.75 162 GLY A CA 1
ATOM 1154 C C . GLY A 1 162 ? 15.403 0.256 3.626 1.00 84.75 162 GLY A C 1
ATOM 1155 O O . GLY A 1 162 ? 14.914 -0.133 2.561 1.00 84.75 162 GLY A O 1
ATOM 1156 N N . PRO A 1 163 ? 16.631 0.800 3.678 1.00 88.25 163 PRO A N 1
ATOM 1157 C CA . PRO A 1 163 ? 17.488 0.876 2.504 1.00 88.25 163 PRO A CA 1
ATOM 1158 C C . PRO A 1 163 ? 17.830 -0.530 1.998 1.00 88.25 163 PRO A C 1
ATOM 1160 O O . PRO A 1 163 ? 18.110 -1.435 2.785 1.00 88.25 163 PRO A O 1
ATOM 1163 N N . VAL A 1 164 ? 17.867 -0.694 0.677 1.00 91.44 164 VAL A N 1
ATOM 1164 C CA . VAL A 1 164 ? 18.286 -1.938 0.019 1.00 91.44 164 VAL A CA 1
ATOM 1165 C C . VAL A 1 164 ? 19.610 -1.732 -0.724 1.00 91.44 164 VAL A C 1
ATOM 1167 O O . VAL A 1 164 ? 19.881 -0.624 -1.190 1.00 91.44 164 VAL A O 1
ATOM 1170 N N . PRO A 1 165 ? 20.463 -2.766 -0.862 1.00 91.94 165 PRO A N 1
ATOM 1171 C CA . PRO A 1 165 ? 21.763 -2.665 -1.530 1.00 91.94 165 PRO A CA 1
ATOM 1172 C C . PRO A 1 165 ? 21.633 -2.695 -3.067 1.00 91.94 165 PRO A C 1
ATOM 1174 O O . PRO A 1 165 ? 22.347 -3.452 -3.740 1.00 91.94 165 PRO A O 1
ATOM 1177 N N . PHE A 1 166 ? 20.705 -1.899 -3.602 1.00 93.50 166 PHE A N 1
ATOM 1178 C CA . PHE A 1 166 ? 20.311 -1.825 -5.005 1.00 93.50 166 PHE A CA 1
ATOM 1179 C C . PHE A 1 166 ? 19.859 -0.389 -5.360 1.00 93.50 166 PHE A C 1
ATOM 1181 O O . PHE A 1 166 ? 19.166 0.225 -4.550 1.00 93.50 166 PHE A O 1
ATOM 1188 N N . PRO A 1 167 ? 20.187 0.149 -6.553 1.00 92.19 167 PRO A N 1
ATOM 1189 C CA . PRO A 1 167 ? 21.082 -0.423 -7.563 1.00 92.19 167 PRO A CA 1
ATOM 1190 C C . PRO A 1 167 ? 22.552 -0.427 -7.128 1.00 92.19 167 PRO A C 1
ATOM 1192 O O . PRO A 1 167 ? 22.928 0.202 -6.145 1.00 92.19 167 PRO A O 1
ATOM 1195 N N . LYS A 1 168 ? 23.401 -1.148 -7.871 1.00 87.94 168 LYS A N 1
ATOM 1196 C CA . LYS A 1 168 ? 24.855 -1.192 -7.620 1.00 87.94 168 LYS A CA 1
ATOM 1197 C C . LYS A 1 168 ? 25.622 0.011 -8.175 1.00 87.94 168 LYS A C 1
ATOM 1199 O O . LYS A 1 168 ? 26.757 0.238 -7.772 1.00 87.94 168 LYS A O 1
ATOM 1204 N N . CYS A 1 169 ? 25.040 0.757 -9.110 1.00 87.75 169 CYS A N 1
ATOM 1205 C CA . CYS A 1 169 ? 25.675 1.929 -9.705 1.00 87.75 169 CYS A CA 1
ATOM 1206 C C . CYS A 1 169 ? 25.448 3.199 -8.876 1.00 87.75 169 CYS A C 1
ATOM 1208 O O . CYS A 1 169 ? 24.420 3.350 -8.219 1.00 87.75 169 CYS A O 1
ATOM 1210 N N . GLU A 1 170 ? 26.378 4.147 -8.984 1.00 92.75 170 GLU A N 1
ATOM 1211 C CA . GLU A 1 170 ? 26.242 5.476 -8.388 1.00 92.75 170 GLU A CA 1
ATOM 1212 C C . GLU A 1 170 ? 25.296 6.352 -9.221 1.00 92.75 170 GLU A C 1
ATOM 1214 O O . GLU A 1 170 ? 25.611 6.748 -10.344 1.00 92.75 170 GLU A O 1
ATOM 1219 N N . CYS A 1 171 ? 24.123 6.656 -8.672 1.00 95.06 171 CYS A N 1
ATOM 1220 C CA . CYS A 1 171 ? 23.119 7.526 -9.279 1.00 95.06 171 CYS A CA 1
ATOM 1221 C C . CYS A 1 171 ? 22.153 8.059 -8.205 1.00 95.06 171 CYS A C 1
ATOM 1223 O O . CYS A 1 171 ? 22.117 7.552 -7.085 1.00 95.06 171 CYS A O 1
ATOM 1225 N N . ASP A 1 172 ? 21.381 9.103 -8.523 1.00 95.25 172 ASP A N 1
ATOM 1226 C CA . ASP A 1 172 ? 20.398 9.671 -7.588 1.00 95.25 172 ASP A CA 1
ATOM 1227 C C . ASP A 1 172 ? 19.173 8.747 -7.454 1.00 95.25 172 ASP A C 1
ATOM 1229 O O . ASP A 1 172 ? 18.303 8.718 -8.332 1.00 95.25 172 ASP A O 1
ATOM 1233 N N . THR A 1 173 ? 19.118 7.994 -6.352 1.00 94.88 173 THR A N 1
ATOM 1234 C CA . THR A 1 173 ? 18.035 7.053 -6.015 1.00 94.88 173 THR A CA 1
ATOM 1235 C C . THR A 1 173 ? 16.856 7.708 -5.301 1.00 94.88 173 THR A C 1
ATOM 1237 O O . THR A 1 173 ? 15.848 7.041 -5.049 1.00 94.88 173 THR A O 1
ATOM 1240 N N . SER A 1 174 ? 16.945 9.006 -4.991 1.00 92.75 174 SER A N 1
ATOM 1241 C CA . SER A 1 174 ? 15.908 9.718 -4.246 1.00 92.75 174 SER A CA 1
ATOM 1242 C C . SER A 1 174 ? 14.585 9.662 -4.998 1.00 92.75 174 SER A C 1
ATOM 1244 O O . SER A 1 174 ? 14.515 9.934 -6.198 1.00 92.75 174 SER A O 1
ATOM 1246 N N . ARG A 1 175 ? 13.499 9.346 -4.296 1.00 91.75 175 ARG A N 1
ATOM 1247 C CA . ARG A 1 175 ? 12.167 9.387 -4.901 1.00 91.75 175 ARG A CA 1
ATOM 1248 C C . ARG A 1 175 ? 11.818 10.812 -5.330 1.00 91.75 175 ARG A C 1
ATOM 1250 O O . ARG A 1 175 ? 12.210 11.775 -4.676 1.00 91.75 175 ARG A O 1
ATOM 1257 N N . LEU A 1 176 ? 11.086 10.944 -6.438 1.00 93.25 176 LEU A N 1
ATOM 1258 C CA . LEU A 1 176 ? 10.803 12.234 -7.091 1.00 93.25 176 LEU A CA 1
ATOM 1259 C C . LEU A 1 176 ? 12.065 13.029 -7.500 1.00 93.25 176 LEU A C 1
ATOM 1261 O O . LEU A 1 176 ? 11.986 14.245 -7.702 1.00 93.25 176 LEU A O 1
ATOM 1265 N N . SER A 1 177 ? 13.222 12.370 -7.660 1.00 95.00 177 SER A N 1
ATOM 1266 C CA . SER A 1 177 ? 14.392 12.973 -8.316 1.00 95.00 177 SER A CA 1
ATOM 1267 C C . SER A 1 177 ? 14.170 13.168 -9.817 1.00 95.00 177 SER A C 1
ATOM 1269 O O . SER A 1 177 ? 14.701 14.118 -10.389 1.00 95.00 177 SER A O 1
ATOM 1271 N N . THR A 1 178 ? 13.354 12.311 -10.441 1.00 97.12 178 THR A N 1
ATOM 1272 C CA . THR A 1 178 ? 12.893 12.411 -11.837 1.00 97.12 178 THR A CA 1
ATOM 1273 C C . THR A 1 178 ? 11.363 12.461 -11.902 1.00 97.12 178 THR A C 1
ATOM 1275 O O . THR A 1 178 ? 10.711 12.193 -10.888 1.00 97.12 178 THR A O 1
ATOM 1278 N N . PRO A 1 179 ? 10.765 12.773 -13.071 1.00 97.50 179 PRO A N 1
ATOM 1279 C CA . PRO A 1 179 ? 9.311 12.736 -13.218 1.00 97.50 179 PRO A CA 1
ATOM 1280 C C . PRO A 1 179 ? 8.711 11.333 -13.180 1.00 97.50 179 PRO A C 1
ATOM 1282 O O . PRO A 1 179 ? 7.512 11.198 -12.960 1.00 97.50 179 PRO A O 1
ATOM 1285 N N . PHE A 1 180 ? 9.510 10.297 -13.428 1.00 98.19 180 PHE A N 1
ATOM 1286 C CA . PHE A 1 180 ? 9.024 8.928 -13.531 1.00 98.19 180 PHE A CA 1
ATOM 1287 C C . PHE A 1 180 ? 8.897 8.301 -12.146 1.00 98.19 180 PHE A C 1
ATOM 1289 O O . PHE A 1 180 ? 9.851 8.297 -11.363 1.00 98.19 180 PHE A O 1
ATOM 1296 N N . VAL A 1 181 ? 7.721 7.751 -11.858 1.00 97.88 181 VAL A N 1
ATOM 1297 C CA . VAL A 1 181 ? 7.415 7.084 -10.590 1.00 97.88 181 VAL A CA 1
ATOM 1298 C C . VAL A 1 181 ? 6.765 5.729 -10.837 1.00 97.88 181 VAL A C 1
ATOM 1300 O O . VAL A 1 181 ? 6.164 5.508 -11.888 1.00 97.88 181 VAL A O 1
ATOM 1303 N N . VAL A 1 182 ? 6.873 4.828 -9.862 1.00 98.19 182 VAL A N 1
ATOM 1304 C CA . VAL A 1 182 ? 6.205 3.520 -9.877 1.00 98.19 182 VAL A CA 1
ATOM 1305 C C . VAL A 1 182 ? 5.198 3.464 -8.737 1.00 98.19 182 VAL A C 1
ATOM 1307 O O . VAL A 1 182 ? 5.528 3.846 -7.614 1.00 98.19 182 VAL A O 1
ATOM 1310 N N . SER A 1 183 ? 3.981 3.005 -9.035 1.00 97.19 183 SER A N 1
ATOM 1311 C CA . SER A 1 183 ? 2.948 2.724 -8.036 1.00 97.19 183 SER A CA 1
ATOM 1312 C C . SER A 1 183 ? 3.486 1.753 -6.983 1.00 97.19 183 SER A C 1
ATOM 1314 O O . SER A 1 183 ? 4.133 0.771 -7.352 1.00 97.19 183 SER A O 1
ATOM 1316 N N . PRO A 1 184 ? 3.187 1.953 -5.691 1.00 96.50 184 PRO A N 1
ATOM 1317 C CA . PRO A 1 184 ? 3.639 1.046 -4.647 1.00 96.50 184 PRO A CA 1
ATOM 1318 C C . PRO A 1 184 ? 2.828 -0.260 -4.594 1.00 96.50 184 PRO A C 1
ATOM 1320 O O . PRO A 1 184 ? 3.049 -1.110 -3.730 1.00 96.50 184 P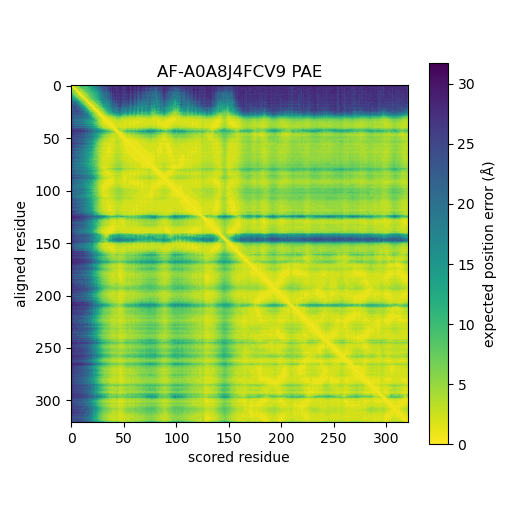RO A O 1
ATOM 1323 N N . THR A 1 185 ? 1.883 -0.429 -5.516 1.00 96.62 185 THR A N 1
ATOM 1324 C CA . THR A 1 185 ? 1.106 -1.647 -5.711 1.00 96.62 185 THR A CA 1
ATOM 1325 C C . THR A 1 185 ? 1.475 -2.321 -7.023 1.00 96.62 185 THR A C 1
ATOM 1327 O O . THR A 1 185 ? 1.765 -1.680 -8.037 1.00 96.62 185 THR A O 1
ATOM 1330 N N . MET A 1 186 ? 1.423 -3.643 -6.994 1.00 97.00 186 MET A N 1
ATOM 1331 C CA . MET A 1 186 ? 1.594 -4.519 -8.137 1.00 97.00 186 MET A CA 1
ATOM 1332 C C . MET A 1 186 ? 0.374 -5.425 -8.232 1.00 97.00 186 MET A C 1
ATOM 1334 O O . MET A 1 186 ? -0.190 -5.816 -7.217 1.00 97.00 186 MET A O 1
ATOM 1338 N N . TYR A 1 187 ? -0.024 -5.776 -9.447 1.00 97.19 187 TYR A N 1
ATOM 1339 C CA . TYR A 1 187 ? -1.165 -6.658 -9.676 1.00 97.19 187 TYR A CA 1
ATOM 1340 C C . TYR A 1 187 ? -0.758 -7.867 -10.511 1.00 97.19 187 TYR A C 1
ATOM 1342 O O . TYR A 1 187 ? 0.245 -7.849 -11.233 1.00 97.19 187 TYR A O 1
ATOM 1350 N N . ARG A 1 188 ? -1.549 -8.937 -10.408 1.00 97.25 188 ARG A N 1
ATOM 1351 C CA . ARG A 1 188 ? -1.307 -10.187 -11.129 1.00 97.25 188 ARG A CA 1
ATOM 1352 C C . ARG A 1 188 ? -2.241 -10.334 -12.325 1.00 97.25 188 ARG A C 1
ATOM 1354 O O . ARG A 1 188 ? -3.453 -10.204 -12.183 1.00 97.25 188 ARG A O 1
ATOM 1361 N N . LEU A 1 189 ? -1.686 -10.705 -13.477 1.00 96.94 189 LEU A N 1
ATOM 1362 C CA . LEU A 1 189 ? -2.447 -11.111 -14.663 1.00 96.94 189 LEU A CA 1
ATOM 1363 C C . LEU A 1 189 ? -2.081 -12.542 -15.094 1.00 96.94 189 LEU A C 1
ATOM 1365 O O . LEU A 1 189 ? -1.008 -13.044 -14.740 1.00 96.94 189 LEU A O 1
ATOM 1369 N N . PRO A 1 190 ? -2.931 -13.215 -15.889 1.00 97.12 190 PRO A N 1
ATOM 1370 C CA . PRO A 1 190 ? -2.542 -14.443 -16.575 1.00 97.12 190 PRO A CA 1
ATOM 1371 C C . PRO A 1 190 ? -1.326 -14.224 -17.490 1.00 97.12 190 PRO A C 1
ATOM 1373 O O . PRO A 1 190 ? -1.237 -13.209 -18.180 1.00 97.12 190 PRO A O 1
ATOM 1376 N N . GLY A 1 191 ? -0.400 -15.186 -17.511 1.00 97.06 191 GLY A N 1
ATOM 1377 C CA . GLY A 1 191 ? 0.744 -15.194 -18.425 1.00 97.06 191 GLY A CA 1
ATOM 1378 C C . GLY A 1 191 ? 0.381 -15.454 -19.887 1.00 97.06 191 GLY A C 1
ATOM 1379 O O . GLY A 1 191 ? -0.758 -15.791 -20.218 1.00 97.06 191 GLY A O 1
ATOM 1380 N N . ARG A 1 192 ? 1.375 -15.350 -20.783 1.00 96.88 192 ARG A N 1
ATOM 1381 C CA . ARG A 1 192 ? 1.206 -15.714 -22.204 1.00 96.88 192 ARG A CA 1
ATOM 1382 C C . ARG A 1 192 ? 0.918 -17.199 -22.380 1.00 96.88 192 ARG A C 1
ATOM 1384 O O . ARG A 1 192 ? 0.341 -17.605 -23.386 1.00 96.88 192 ARG A O 1
ATOM 1391 N N . THR A 1 193 ? 1.344 -18.012 -21.417 1.00 95.81 193 THR A N 1
ATOM 1392 C CA . THR A 1 193 ? 1.083 -19.445 -21.382 1.00 95.81 193 THR A CA 1
ATOM 1393 C C . THR A 1 193 ? 0.246 -19.791 -20.159 1.00 95.81 193 THR A C 1
ATOM 1395 O O . THR A 1 193 ? 0.253 -19.095 -19.146 1.00 95.81 193 THR A O 1
ATOM 1398 N N . LYS A 1 194 ? -0.421 -20.946 -20.197 1.00 96.50 194 LYS A N 1
ATOM 1399 C CA . LYS A 1 194 ? -1.147 -21.472 -19.032 1.00 96.50 194 LYS A CA 1
ATOM 1400 C C . LYS A 1 194 ? -0.251 -21.764 -17.818 1.00 96.50 194 LYS A C 1
ATOM 1402 O O . LYS A 1 194 ? -0.786 -21.983 -16.732 1.00 96.50 194 LYS A O 1
ATOM 1407 N N . ASN A 1 195 ? 1.070 -21.791 -18.001 1.00 97.31 195 ASN A N 1
ATOM 1408 C CA . ASN A 1 195 ? 2.061 -22.126 -16.983 1.00 97.31 195 ASN A CA 1
ATOM 1409 C C . ASN A 1 195 ? 2.774 -20.893 -16.421 1.00 97.31 195 ASN A C 1
ATOM 1411 O O . ASN A 1 195 ? 3.677 -21.065 -15.614 1.00 97.31 195 ASN A O 1
ATOM 1415 N N . THR A 1 196 ? 2.388 -19.678 -16.815 1.00 98.19 196 THR A N 1
ATOM 1416 C CA . THR A 1 196 ? 3.019 -18.439 -16.348 1.00 98.19 196 THR A CA 1
ATOM 1417 C C . THR A 1 196 ? 2.001 -17.483 -15.725 1.00 98.19 196 THR A C 1
ATOM 1419 O O . THR A 1 196 ? 0.801 -17.552 -16.008 1.00 98.19 196 THR A O 1
ATOM 1422 N N . ASN A 1 197 ? 2.486 -16.599 -14.855 1.00 98.12 197 ASN A N 1
ATOM 1423 C CA . ASN A 1 197 ? 1.763 -15.454 -14.309 1.00 98.12 197 ASN A CA 1
ATOM 1424 C C . ASN A 1 197 ? 2.551 -14.177 -14.618 1.00 98.12 197 ASN A C 1
ATOM 1426 O O . ASN A 1 197 ? 3.781 -14.193 -14.630 1.00 98.12 197 ASN A O 1
ATOM 1430 N N . LEU A 1 198 ? 1.843 -13.073 -14.832 1.00 98.44 198 LEU A N 1
ATOM 1431 C CA . LEU A 1 198 ? 2.433 -11.743 -14.927 1.00 98.44 198 LEU A CA 1
ATOM 1432 C C . LEU A 1 198 ? 2.284 -11.018 -13.596 1.00 98.44 198 LEU A C 1
ATOM 1434 O O . LEU A 1 198 ? 1.194 -11.016 -13.027 1.00 98.44 198 LEU A O 1
ATOM 1438 N N . PHE A 1 199 ? 3.349 -10.360 -13.157 1.00 98.44 199 PHE A N 1
ATOM 1439 C CA . PHE A 1 199 ? 3.367 -9.470 -11.999 1.00 98.44 199 PHE A CA 1
ATOM 1440 C C . PHE A 1 199 ? 3.720 -8.066 -12.478 1.00 98.44 199 PHE A C 1
ATOM 1442 O O . PHE A 1 199 ? 4.816 -7.848 -12.997 1.00 98.44 199 PHE A O 1
ATOM 1449 N N . CYS A 1 200 ? 2.756 -7.152 -12.407 1.00 98.56 200 CYS A N 1
ATOM 1450 C CA . CYS A 1 200 ? 2.760 -5.919 -13.182 1.00 98.56 200 CYS A CA 1
ATOM 1451 C C . CYS A 1 200 ? 2.875 -4.670 -12.306 1.00 98.56 200 CYS A C 1
ATOM 1453 O O . CYS A 1 200 ? 2.004 -4.384 -11.485 1.00 98.56 200 CYS A O 1
ATOM 1455 N N . PHE A 1 201 ? 3.937 -3.906 -12.541 1.00 98.56 201 PHE A N 1
ATOM 1456 C CA . PHE A 1 201 ? 4.133 -2.553 -12.043 1.00 98.56 201 PHE A CA 1
ATOM 1457 C C . PHE A 1 201 ? 3.370 -1.560 -12.918 1.00 98.56 201 PHE A C 1
ATOM 1459 O O . PHE A 1 201 ? 3.410 -1.656 -14.150 1.00 98.56 201 PHE A O 1
ATOM 1466 N N . THR A 1 202 ? 2.775 -0.554 -12.284 1.00 98.25 202 THR A N 1
ATOM 1467 C CA . THR A 1 202 ? 2.212 0.612 -12.974 1.00 98.25 202 THR A CA 1
ATOM 1468 C C . THR A 1 202 ? 3.142 1.802 -12.802 1.00 98.25 202 THR A C 1
ATOM 1470 O O . THR A 1 202 ? 3.524 2.140 -11.683 1.00 98.25 202 THR A O 1
ATOM 1473 N N . LEU A 1 203 ? 3.500 2.448 -13.906 1.00 98.31 203 LEU A N 1
ATOM 1474 C CA . LEU A 1 203 ? 4.275 3.681 -13.920 1.00 98.31 203 LEU A CA 1
ATOM 1475 C C . LEU A 1 203 ? 3.353 4.888 -14.064 1.00 98.31 203 LEU A C 1
ATOM 1477 O O . LEU A 1 203 ? 2.284 4.815 -14.667 1.00 98.31 203 LEU A O 1
ATOM 1481 N N . ASP A 1 204 ? 3.808 6.022 -13.551 1.00 97.81 204 ASP A N 1
ATOM 1482 C CA . ASP A 1 204 ? 3.147 7.309 -13.721 1.00 97.81 204 ASP A CA 1
ATOM 1483 C C . ASP A 1 204 ? 4.187 8.433 -13.859 1.00 97.81 204 ASP A C 1
ATOM 1485 O O . ASP A 1 204 ? 5.396 8.220 -13.712 1.00 97.81 204 ASP A O 1
ATOM 1489 N N . VAL A 1 205 ? 3.715 9.638 -14.173 1.00 97.56 205 VAL A N 1
ATOM 1490 C CA . VAL A 1 205 ? 4.532 10.844 -14.280 1.00 97.56 205 VAL A CA 1
ATOM 1491 C C . VAL A 1 205 ? 4.050 11.896 -13.290 1.00 97.56 205 VAL A C 1
ATOM 1493 O O . VAL A 1 205 ? 2.892 12.314 -13.319 1.00 97.56 205 VAL A O 1
ATOM 1496 N N . ARG A 1 206 ? 4.959 12.361 -12.431 1.00 96.25 206 ARG A N 1
ATOM 1497 C CA . ARG A 1 206 ? 4.708 13.368 -11.392 1.00 96.25 206 ARG A CA 1
ATOM 1498 C C . ARG A 1 206 ? 5.692 14.523 -11.499 1.00 96.25 206 ARG A C 1
ATOM 1500 O O . ARG A 1 206 ? 6.734 14.421 -12.139 1.00 96.25 206 ARG A O 1
ATOM 1507 N N . THR A 1 207 ? 5.352 15.641 -10.868 1.00 94.94 207 THR A N 1
ATOM 1508 C CA . THR A 1 207 ? 6.270 16.776 -10.757 1.00 94.94 207 THR A CA 1
ATOM 1509 C C . THR A 1 207 ? 7.422 16.401 -9.819 1.00 94.94 207 THR A C 1
ATOM 1511 O O . THR A 1 207 ? 7.155 16.049 -8.670 1.00 94.94 207 THR A O 1
ATOM 1514 N N . PRO A 1 208 ? 8.688 16.473 -10.263 1.00 94.56 208 PRO A N 1
ATOM 1515 C CA . PRO A 1 208 ? 9.837 16.190 -9.407 1.00 94.56 208 PRO A CA 1
ATOM 1516 C C . PRO A 1 208 ? 10.014 17.257 -8.330 1.00 94.56 208 PRO A C 1
ATOM 1518 O O . PRO A 1 208 ? 9.747 18.438 -8.561 1.00 94.56 208 PRO A O 1
ATOM 1521 N N . ASN A 1 209 ? 10.583 16.863 -7.193 1.00 89.31 209 ASN A N 1
ATOM 1522 C CA . ASN A 1 209 ? 11.020 17.816 -6.168 1.00 89.31 209 ASN A CA 1
ATOM 1523 C C . ASN A 1 209 ? 12.356 18.473 -6.550 1.00 89.31 209 ASN A C 1
ATOM 1525 O O . ASN A 1 209 ? 12.649 19.608 -6.169 1.00 89.31 209 ASN A O 1
ATOM 1529 N N . ASN A 1 210 ? 13.172 17.762 -7.329 1.00 84.75 210 ASN A N 1
ATOM 1530 C CA . ASN A 1 210 ? 14.470 18.229 -7.792 1.00 84.75 210 ASN A CA 1
ATOM 1531 C C . ASN A 1 210 ? 14.311 19.188 -8.991 1.00 84.75 210 ASN A C 1
ATOM 1533 O O . ASN A 1 210 ? 13.617 18.877 -9.952 1.00 84.75 210 ASN A O 1
ATOM 1537 N N . LYS A 1 211 ? 14.991 20.344 -8.978 1.00 89.69 211 LYS A N 1
ATOM 1538 C CA . LYS A 1 211 ? 15.041 21.293 -10.117 1.00 89.69 211 LYS A CA 1
ATOM 1539 C C . LYS A 1 211 ? 16.312 21.166 -10.974 1.00 89.69 211 LYS A C 1
ATOM 1541 O O . LYS A 1 211 ? 16.489 21.912 -11.941 1.00 89.69 211 LYS A O 1
ATOM 1546 N N . GLY A 1 212 ? 17.218 20.268 -10.593 1.00 93.88 212 GLY A N 1
ATOM 1547 C CA . GLY A 1 212 ? 18.484 19.978 -11.261 1.00 93.88 212 GLY A CA 1
ATOM 1548 C C . GLY A 1 212 ? 18.327 19.110 -12.511 1.00 93.88 212 GLY A C 1
ATOM 1549 O O . GLY A 1 212 ? 17.261 19.052 -13.119 1.00 93.88 212 GLY A O 1
ATOM 1550 N N . TYR A 1 213 ? 19.413 18.438 -12.905 1.00 95.94 213 TYR A N 1
ATOM 1551 C CA . TYR A 1 213 ? 19.442 17.583 -14.098 1.00 95.94 213 TYR A CA 1
ATOM 1552 C C . TYR A 1 213 ? 18.350 16.498 -14.063 1.00 95.94 213 TYR A C 1
ATOM 1554 O O . TYR A 1 213 ? 17.555 16.415 -14.997 1.00 95.94 213 TYR A O 1
ATOM 1562 N N . CYS A 1 214 ? 18.250 15.737 -12.967 1.00 96.81 214 CYS A N 1
ATOM 1563 C CA . CYS A 1 214 ? 17.297 14.629 -12.850 1.00 96.81 214 CYS A CA 1
ATOM 1564 C C . CYS A 1 214 ? 15.835 15.066 -12.980 1.00 96.81 214 CYS A C 1
ATOM 1566 O O . CYS A 1 214 ? 15.067 14.438 -13.709 1.00 96.81 214 CYS A O 1
ATOM 1568 N N . GLY A 1 215 ? 15.466 16.202 -12.385 1.00 96.75 215 GLY A N 1
ATOM 1569 C CA . GLY A 1 215 ? 14.099 16.717 -12.464 1.00 96.75 215 GLY A CA 1
ATOM 1570 C C . GLY A 1 215 ? 13.701 17.250 -13.841 1.00 96.75 215 GLY A C 1
ATOM 1571 O O . GLY A 1 215 ? 12.525 17.479 -14.100 1.00 96.75 215 GLY A O 1
ATOM 1572 N N . LYS A 1 216 ? 14.669 17.441 -14.744 1.00 96.69 216 LYS A N 1
ATOM 1573 C CA . LYS A 1 216 ? 14.441 17.884 -16.129 1.00 96.69 216 LYS A CA 1
ATOM 1574 C C . LYS A 1 216 ? 14.461 16.733 -17.133 1.00 96.69 216 LYS A C 1
ATOM 1576 O O . LYS A 1 216 ? 14.360 16.978 -18.333 1.00 96.69 216 LYS A O 1
ATOM 1581 N N . THR A 1 217 ? 14.626 15.496 -16.673 1.00 97.19 217 THR A N 1
ATOM 1582 C CA . THR A 1 217 ? 14.627 14.325 -17.554 1.00 97.19 217 THR A CA 1
ATOM 1583 C C . THR A 1 217 ? 13.244 14.132 -18.177 1.00 97.19 217 THR A C 1
ATOM 1585 O O . THR A 1 217 ? 12.221 14.213 -17.506 1.00 97.19 217 THR A O 1
ATOM 1588 N N . THR A 1 218 ? 13.202 13.901 -19.488 1.00 97.25 218 THR A N 1
ATOM 1589 C CA . THR A 1 218 ? 11.950 13.736 -20.255 1.00 97.25 218 THR A CA 1
ATOM 1590 C C . THR A 1 218 ? 11.832 12.367 -20.917 1.00 97.25 218 THR A C 1
ATOM 1592 O O . THR A 1 218 ? 10.824 12.075 -21.563 1.00 97.25 218 THR A O 1
ATOM 1595 N N . SER A 1 219 ? 12.853 11.527 -20.748 1.00 97.62 219 SER A N 1
ATOM 1596 C CA . SER A 1 219 ? 12.948 10.196 -21.333 1.00 97.62 219 SER A CA 1
ATOM 1597 C C . SER A 1 219 ? 13.347 9.180 -20.270 1.00 97.62 219 SER A C 1
ATOM 1599 O O . SER A 1 219 ? 14.273 9.420 -19.499 1.00 97.62 219 SER A O 1
ATOM 1601 N N . LEU A 1 220 ? 12.679 8.034 -20.285 1.00 98.25 220 LEU A N 1
ATOM 1602 C CA . LEU A 1 220 ? 12.971 6.854 -19.486 1.00 98.25 220 LEU A CA 1
ATOM 1603 C C . LEU A 1 220 ? 13.708 5.841 -20.365 1.00 98.25 220 LEU A C 1
ATOM 1605 O O . LEU A 1 220 ? 13.144 5.320 -21.327 1.00 98.25 220 LEU A O 1
ATOM 1609 N N . LEU A 1 221 ? 14.974 5.575 -20.054 1.00 98.12 221 LEU A N 1
ATOM 1610 C CA . LEU A 1 221 ? 15.830 4.676 -20.830 1.00 98.12 221 LEU A CA 1
ATOM 1611 C C . LEU A 1 221 ? 15.481 3.209 -20.573 1.00 98.12 221 LEU A C 1
ATOM 1613 O O . LEU A 1 221 ? 15.260 2.441 -21.511 1.00 98.12 221 LEU A O 1
ATOM 1617 N N . LYS A 1 222 ? 15.460 2.820 -19.298 1.00 97.38 222 LYS A N 1
ATOM 1618 C CA . LYS A 1 222 ? 15.276 1.440 -18.835 1.00 97.38 222 LYS A CA 1
ATOM 1619 C C . LYS A 1 222 ? 14.758 1.421 -17.400 1.00 97.38 222 LYS A C 1
ATOM 1621 O O . LYS A 1 222 ? 14.885 2.415 -16.688 1.00 97.38 222 LYS A O 1
ATOM 1626 N N . GLY A 1 223 ? 14.239 0.277 -16.977 1.00 97.88 223 GLY A N 1
ATOM 1627 C CA . GLY A 1 223 ? 14.103 -0.066 -15.565 1.00 97.88 223 GLY A CA 1
ATOM 1628 C C . GLY A 1 223 ? 15.058 -1.198 -15.194 1.00 97.88 223 GLY A C 1
ATOM 1629 O O . GLY A 1 223 ? 15.466 -1.967 -16.069 1.00 97.88 223 GLY A O 1
ATOM 1630 N N . GLU A 1 224 ? 15.406 -1.334 -13.921 1.00 98.00 224 GLU A N 1
ATOM 1631 C CA . GLU A 1 224 ? 16.015 -2.562 -13.405 1.00 98.00 224 GLU A CA 1
ATOM 1632 C C . GLU A 1 224 ? 15.289 -3.017 -12.138 1.00 98.00 224 GLU A C 1
ATOM 1634 O O . GLU A 1 224 ? 14.878 -2.207 -11.316 1.00 98.00 224 GLU A O 1
ATOM 1639 N N . VAL A 1 225 ? 15.076 -4.323 -12.009 1.00 98.06 225 VAL A N 1
ATOM 1640 C CA . VAL A 1 225 ? 14.418 -4.940 -10.856 1.00 98.06 225 VAL A CA 1
ATOM 1641 C C . VAL A 1 225 ? 15.470 -5.670 -10.038 1.00 98.06 225 VAL A C 1
ATOM 1643 O O . VAL A 1 225 ? 16.297 -6.396 -10.601 1.00 98.06 225 VAL A O 1
ATOM 1646 N N . TRP A 1 226 ? 15.423 -5.498 -8.718 1.00 97.44 226 TRP A N 1
ATOM 1647 C CA . TRP A 1 226 ? 16.237 -6.285 -7.803 1.00 97.44 226 TRP A CA 1
ATOM 1648 C C . TRP A 1 226 ? 15.658 -7.698 -7.729 1.00 97.44 226 TRP A C 1
ATOM 1650 O O . TRP A 1 226 ? 14.612 -7.923 -7.125 1.00 97.44 226 TRP A O 1
ATOM 1660 N N . GLY A 1 227 ? 16.295 -8.631 -8.432 1.00 96.94 227 GLY A N 1
ATOM 1661 C CA . GLY A 1 227 ? 15.773 -9.974 -8.662 1.00 96.94 227 GLY A CA 1
ATOM 1662 C C . GLY A 1 227 ? 16.798 -11.045 -8.328 1.00 96.94 227 GLY A C 1
ATOM 1663 O O . GLY A 1 227 ? 17.995 -10.840 -8.522 1.00 96.94 227 GLY A O 1
ATOM 1664 N N . ASN A 1 228 ? 16.320 -12.186 -7.842 1.00 96.81 228 ASN A N 1
ATOM 1665 C CA . ASN A 1 228 ? 17.124 -13.330 -7.458 1.00 96.81 228 ASN A CA 1
ATOM 1666 C C . ASN A 1 228 ? 17.664 -14.047 -8.701 1.00 96.81 228 ASN A C 1
ATOM 1668 O O . ASN A 1 228 ? 16.927 -14.734 -9.414 1.00 96.81 228 ASN A O 1
ATOM 1672 N N . GLU A 1 229 ? 18.958 -13.888 -8.971 1.00 95.38 229 GLU A N 1
ATOM 1673 C CA . GLU A 1 229 ? 19.619 -14.479 -10.136 1.00 95.38 229 GLU A CA 1
ATOM 1674 C C . GLU A 1 229 ? 19.627 -16.019 -10.090 1.00 95.38 229 GLU A C 1
ATOM 1676 O O . GLU A 1 229 ? 19.609 -16.658 -11.147 1.00 95.38 229 GLU A O 1
ATOM 1681 N N . ASP A 1 230 ? 19.539 -16.642 -8.910 1.00 96.44 230 ASP A N 1
ATOM 1682 C CA . ASP A 1 230 ? 19.411 -18.104 -8.795 1.00 96.44 230 ASP A CA 1
ATOM 1683 C C . ASP A 1 230 ? 18.090 -18.599 -9.409 1.00 96.44 230 ASP A C 1
ATOM 1685 O O . ASP A 1 230 ? 17.996 -19.711 -9.940 1.00 96.44 230 ASP A O 1
ATOM 1689 N N . LEU A 1 231 ? 17.079 -17.726 -9.438 1.00 96.94 231 LEU A N 1
ATOM 1690 C CA . LEU A 1 231 ? 15.780 -17.957 -10.058 1.00 96.94 231 LEU A CA 1
ATOM 1691 C C . LEU A 1 231 ? 15.704 -17.422 -11.497 1.00 96.94 231 LEU A C 1
ATOM 1693 O O . LEU A 1 231 ? 14.619 -17.340 -12.068 1.00 96.94 231 LEU A O 1
ATOM 1697 N N . ARG A 1 232 ? 16.836 -17.136 -12.159 1.00 96.12 232 ARG A N 1
ATOM 1698 C CA . ARG A 1 232 ? 16.868 -16.612 -13.543 1.00 96.12 232 ARG A CA 1
ATOM 1699 C C . ARG A 1 232 ? 16.124 -17.450 -14.582 1.00 96.12 232 ARG A C 1
ATOM 1701 O O . ARG A 1 232 ? 15.757 -16.923 -15.626 1.00 96.12 232 ARG A O 1
ATOM 1708 N N . ARG A 1 233 ? 15.953 -18.753 -14.337 1.00 96.25 233 ARG A N 1
ATOM 1709 C CA . ARG A 1 233 ? 15.210 -19.674 -15.220 1.00 96.25 233 ARG A CA 1
ATOM 1710 C C . ARG A 1 233 ? 13.701 -19.655 -14.975 1.00 96.25 233 ARG A C 1
ATOM 1712 O O . ARG A 1 233 ? 12.977 -20.292 -15.721 1.00 96.25 233 ARG A O 1
ATOM 1719 N N . GLN A 1 234 ? 13.248 -18.975 -13.925 1.00 97.81 234 GLN A N 1
ATOM 1720 C CA . GLN A 1 234 ? 11.834 -18.853 -13.586 1.00 97.81 234 GLN A CA 1
ATOM 1721 C C . GLN A 1 234 ? 11.164 -17.666 -14.273 1.00 97.81 234 GLN A C 1
ATOM 1723 O O . GLN A 1 234 ? 9.941 -17.596 -14.276 1.00 97.81 234 GLN A O 1
ATOM 1728 N N . ILE A 1 235 ? 11.938 -16.746 -14.856 1.00 98.19 235 ILE A N 1
ATOM 1729 C CA . ILE A 1 235 ? 11.406 -15.653 -15.663 1.00 98.19 235 ILE A CA 1
ATOM 1730 C C . ILE A 1 235 ? 11.443 -16.025 -17.149 1.00 98.19 235 ILE A C 1
ATOM 1732 O O . ILE A 1 235 ? 12.498 -16.303 -17.713 1.00 98.19 235 ILE A O 1
ATOM 1736 N N . GLU A 1 236 ? 10.277 -15.997 -17.785 1.00 97.88 236 GLU A N 1
ATOM 1737 C CA . GLU A 1 236 ? 10.067 -16.391 -19.188 1.00 97.88 236 GLU A CA 1
ATOM 1738 C C . GLU A 1 236 ? 9.999 -15.177 -20.129 1.00 97.88 236 GLU A C 1
ATOM 1740 O O . GLU A 1 236 ? 10.150 -15.278 -21.351 1.00 97.88 236 GLU A O 1
ATOM 1745 N N . GLY A 1 237 ? 9.758 -13.990 -19.573 1.00 97.94 237 GLY A N 1
ATOM 1746 C CA . GLY A 1 237 ? 9.600 -12.773 -20.351 1.00 97.94 237 GLY A CA 1
ATOM 1747 C C . GLY A 1 237 ? 9.405 -11.530 -19.503 1.00 97.94 237 GLY A C 1
ATOM 1748 O O . GLY A 1 237 ? 9.089 -11.589 -18.317 1.00 97.94 237 GLY A O 1
ATOM 1749 N N . ILE A 1 238 ? 9.575 -10.385 -20.154 1.00 98.56 238 ILE A N 1
ATOM 1750 C CA . ILE A 1 238 ? 9.245 -9.077 -19.598 1.00 98.56 238 ILE A CA 1
ATOM 1751 C C . ILE A 1 238 ? 8.243 -8.423 -20.543 1.00 98.56 238 ILE A C 1
ATOM 1753 O O . ILE A 1 238 ? 8.576 -8.101 -21.685 1.00 98.56 238 ILE A O 1
ATOM 1757 N N . GLY A 1 239 ? 7.004 -8.273 -20.088 1.00 98.31 239 GLY A N 1
ATOM 1758 C CA . GLY A 1 239 ? 5.965 -7.548 -20.808 1.00 98.31 239 GLY A CA 1
ATOM 1759 C C . GLY A 1 239 ? 6.103 -6.051 -20.558 1.00 98.31 239 GLY A C 1
ATOM 1760 O O . GLY A 1 239 ? 6.235 -5.629 -19.417 1.00 98.31 239 GLY A O 1
ATOM 1761 N N . VAL A 1 240 ? 6.064 -5.233 -21.603 1.00 98.38 240 VAL A N 1
ATOM 1762 C CA . VAL A 1 240 ? 6.077 -3.772 -21.484 1.00 98.38 240 VAL A CA 1
ATOM 1763 C C . VAL A 1 240 ? 4.984 -3.167 -22.357 1.00 98.38 240 VAL A C 1
ATOM 1765 O O . VAL A 1 240 ? 4.811 -3.560 -23.517 1.00 98.38 240 VAL A O 1
ATOM 1768 N N . GLN A 1 241 ? 4.241 -2.219 -21.798 1.00 98.25 241 GLN A N 1
ATOM 1769 C CA . GLN A 1 241 ? 3.122 -1.546 -22.451 1.00 98.25 241 GLN A CA 1
ATOM 1770 C C . GLN A 1 241 ? 3.188 -0.045 -22.140 1.00 98.25 241 GLN A C 1
ATOM 1772 O O . GLN A 1 241 ? 2.790 0.360 -21.048 1.00 98.25 241 GLN A O 1
ATOM 1777 N N . PRO A 1 242 ? 3.707 0.790 -23.059 1.00 98.19 242 PRO A N 1
ATOM 1778 C CA . PRO A 1 242 ? 3.601 2.235 -22.911 1.00 98.19 242 PRO A CA 1
ATOM 1779 C C . PRO A 1 242 ? 2.143 2.689 -23.037 1.00 98.19 242 PRO A C 1
ATOM 1781 O O . PRO A 1 242 ? 1.302 1.994 -23.612 1.00 98.19 242 PRO A O 1
ATOM 1784 N N . ALA A 1 243 ? 1.861 3.897 -22.560 1.00 97.12 243 ALA A N 1
ATOM 1785 C CA . ALA A 1 243 ? 0.575 4.550 -22.743 1.00 97.12 243 ALA A CA 1
ATOM 1786 C C . ALA A 1 243 ? 0.169 4.582 -24.225 1.00 97.12 243 ALA A C 1
ATOM 1788 O O . ALA A 1 243 ? 0.974 4.917 -25.098 1.00 97.12 243 ALA A O 1
ATOM 1789 N N . GLY A 1 244 ? -1.091 4.242 -24.500 1.00 93.19 244 GLY A N 1
ATOM 1790 C CA . GLY A 1 244 ? -1.645 4.200 -25.855 1.00 93.19 244 GLY A CA 1
ATOM 1791 C C . GLY A 1 244 ? -1.312 2.937 -26.656 1.00 93.19 244 GLY A C 1
ATOM 1792 O O . GLY A 1 244 ? -1.776 2.819 -27.784 1.00 93.19 244 GLY A O 1
ATOM 1793 N N . ALA A 1 245 ? -0.543 1.988 -26.110 1.00 96.56 245 ALA A N 1
ATOM 1794 C CA . ALA A 1 245 ? -0.391 0.672 -26.725 1.00 96.56 245 ALA A C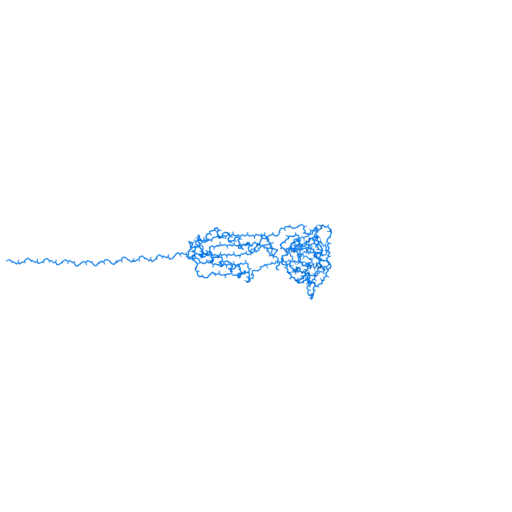A 1
ATOM 1795 C C . ALA A 1 245 ? -1.561 -0.252 -26.351 1.00 96.56 245 ALA A C 1
ATOM 1797 O O . ALA A 1 245 ? -1.897 -0.392 -25.175 1.00 96.56 245 ALA A O 1
ATOM 1798 N N . ASP A 1 246 ? -2.117 -0.955 -27.339 1.00 93.81 246 ASP A N 1
ATOM 1799 C CA . ASP A 1 246 ? -3.264 -1.856 -27.139 1.00 93.81 246 ASP A CA 1
ATOM 1800 C C . ASP A 1 246 ? -2.903 -3.162 -26.416 1.00 93.81 246 ASP A C 1
ATOM 1802 O O . ASP A 1 246 ? -3.774 -3.853 -25.887 1.00 93.81 246 ASP A O 1
ATOM 1806 N N . LYS A 1 247 ? -1.625 -3.561 -26.450 1.00 95.38 247 LYS 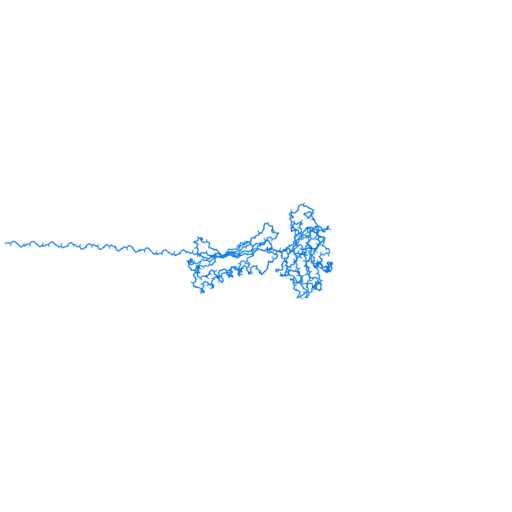A N 1
ATOM 1807 C CA . LYS A 1 247 ? -1.146 -4.855 -25.943 1.00 95.38 247 LYS A CA 1
ATOM 1808 C C . LYS A 1 247 ? 0.250 -4.741 -25.341 1.00 95.38 247 LYS A C 1
ATOM 1810 O O . LYS A 1 247 ? 1.060 -3.919 -25.771 1.00 95.38 247 LYS A O 1
ATOM 1815 N N . LEU A 1 248 ? 0.554 -5.647 -24.411 1.00 97.31 248 LEU A N 1
ATOM 1816 C CA . LEU A 1 248 ? 1.914 -5.884 -23.930 1.00 97.31 248 LEU A CA 1
ATOM 1817 C C . LEU A 1 248 ? 2.810 -6.367 -25.074 1.00 97.31 248 LEU A C 1
ATOM 1819 O O . LEU A 1 248 ? 2.495 -7.327 -25.781 1.00 97.31 248 LEU A O 1
ATOM 1823 N N . SER A 1 249 ? 3.966 -5.727 -25.211 1.00 97.12 249 SER A N 1
ATOM 1824 C CA . SER A 1 249 ? 5.070 -6.219 -26.030 1.00 97.12 249 SER A CA 1
ATOM 1825 C C . SER A 1 249 ? 6.057 -6.967 -25.143 1.00 97.12 249 SER A C 1
ATOM 1827 O O . SER A 1 249 ? 6.417 -6.483 -24.075 1.00 97.12 249 SER A O 1
ATOM 1829 N N . PHE A 1 250 ? 6.489 -8.155 -25.558 1.00 97.75 250 PHE A N 1
ATOM 1830 C CA . PHE A 1 250 ? 7.346 -8.996 -24.726 1.00 97.75 250 PHE A CA 1
ATOM 1831 C C . PHE A 1 250 ? 8.803 -8.918 -25.161 1.00 97.75 250 PHE A C 1
ATOM 1833 O O . PHE A 1 250 ? 9.124 -8.928 -26.353 1.00 97.75 250 PHE A O 1
ATOM 1840 N N . ARG A 1 251 ? 9.683 -8.848 -24.166 1.00 96.81 251 ARG A N 1
ATOM 1841 C CA . ARG A 1 251 ? 11.137 -8.880 -24.298 1.00 96.81 251 ARG A CA 1
ATOM 1842 C C . ARG A 1 251 ? 11.679 -10.122 -23.607 1.00 96.81 251 ARG A C 1
ATOM 1844 O O . ARG A 1 251 ? 11.114 -10.579 -22.612 1.00 96.81 251 ARG A O 1
ATOM 1851 N N . SER A 1 252 ? 12.777 -10.651 -24.134 1.00 96.50 252 SER A N 1
ATOM 1852 C CA . SER A 1 252 ? 13.518 -11.707 -23.454 1.00 96.50 252 SER A CA 1
ATOM 1853 C C . SER A 1 252 ? 14.139 -11.151 -22.168 1.00 96.50 252 SER A C 1
ATOM 1855 O O . SER A 1 252 ? 14.640 -10.022 -22.192 1.00 96.50 252 SER A O 1
ATOM 1857 N N . PRO A 1 253 ? 14.145 -11.916 -21.065 1.00 96.44 253 PRO A N 1
ATOM 1858 C CA . PRO A 1 253 ? 14.810 -11.498 -19.840 1.00 96.44 253 PRO A CA 1
ATOM 1859 C C . PRO A 1 253 ? 16.301 -11.261 -20.084 1.00 96.44 253 PRO A C 1
ATOM 1861 O O . PRO A 1 253 ? 16.979 -12.068 -20.722 1.00 96.44 253 PRO A O 1
ATOM 1864 N N . SER A 1 254 ? 16.814 -10.150 -19.568 1.00 95.94 254 SER A N 1
ATOM 1865 C CA . SER A 1 254 ? 18.229 -9.797 -19.633 1.00 95.94 254 SER A CA 1
ATOM 1866 C C . SER A 1 254 ? 18.711 -9.461 -18.234 1.00 95.94 254 SER A C 1
ATOM 1868 O O . SER A 1 254 ? 18.012 -8.777 -17.494 1.00 95.94 254 SER A O 1
ATOM 1870 N N . TRP A 1 255 ? 19.892 -9.944 -17.864 1.00 96.50 255 TRP A N 1
ATOM 1871 C CA . TRP A 1 255 ? 20.440 -9.783 -16.520 1.00 96.50 255 TRP A CA 1
ATOM 1872 C C . TRP A 1 255 ? 21.651 -8.837 -16.518 1.00 96.50 255 TRP A C 1
ATOM 1874 O O . TRP A 1 255 ? 22.276 -8.546 -17.549 1.00 96.50 255 TRP A O 1
ATOM 1884 N N . GLY A 1 256 ? 21.940 -8.284 -15.345 1.00 94.38 256 GLY A N 1
ATOM 1885 C CA . GLY A 1 256 ? 23.195 -7.623 -15.011 1.00 94.38 256 GLY A CA 1
ATOM 1886 C C . GLY A 1 256 ? 24.402 -8.560 -15.113 1.00 94.38 256 GLY A C 1
ATOM 1887 O O . GLY A 1 256 ? 24.263 -9.727 -15.484 1.00 94.38 256 GLY A O 1
ATOM 1888 N N . PRO A 1 257 ? 25.604 -8.043 -14.823 1.00 93.12 257 PRO A N 1
ATOM 1889 C CA . PRO A 1 257 ? 26.731 -8.881 -14.434 1.00 93.12 257 PRO A CA 1
ATOM 1890 C C . PRO A 1 257 ? 26.327 -9.924 -13.380 1.00 93.12 257 PRO A C 1
ATOM 1892 O O . PRO A 1 257 ? 25.471 -9.669 -12.533 1.00 93.12 257 PRO A O 1
ATOM 1895 N N . VAL A 1 258 ? 26.946 -11.104 -13.450 1.00 91.00 258 VAL A N 1
ATOM 1896 C CA . VAL A 1 258 ? 26.683 -12.199 -12.504 1.00 91.00 258 VAL A CA 1
ATOM 1897 C C . VAL A 1 258 ? 26.987 -11.730 -11.081 1.00 91.00 258 VAL A C 1
ATOM 1899 O O . VAL A 1 258 ? 28.059 -11.182 -10.830 1.00 91.00 258 VAL A O 1
ATOM 1902 N N . GLY A 1 259 ? 26.055 -11.969 -10.161 1.00 89.44 259 GLY A N 1
ATOM 1903 C CA . GLY A 1 259 ? 26.133 -11.554 -8.761 1.00 89.44 259 GLY A CA 1
ATOM 1904 C C . GLY A 1 259 ? 25.493 -10.195 -8.460 1.00 89.44 259 GLY A C 1
ATOM 1905 O O . GLY A 1 259 ? 25.260 -9.893 -7.289 1.00 89.44 259 GLY A O 1
ATOM 1906 N N . ASP A 1 260 ? 25.131 -9.401 -9.475 1.00 92.00 260 ASP A N 1
ATOM 1907 C CA . ASP A 1 260 ? 24.518 -8.081 -9.262 1.00 92.00 260 ASP A CA 1
ATOM 1908 C C . ASP A 1 260 ? 23.033 -8.157 -8.887 1.00 92.00 260 ASP A C 1
ATOM 1910 O O . ASP A 1 260 ? 22.451 -7.136 -8.516 1.00 92.00 260 ASP A O 1
ATOM 1914 N N . GLN A 1 261 ? 22.401 -9.335 -8.989 1.00 95.75 261 GLN A N 1
ATOM 1915 C CA . GLN A 1 261 ? 20.985 -9.536 -8.643 1.00 95.75 261 GLN A CA 1
ATOM 1916 C C . GLN A 1 261 ? 20.058 -8.558 -9.398 1.00 95.75 261 GLN A C 1
ATOM 1918 O O . GLN A 1 261 ? 19.106 -8.004 -8.853 1.00 95.75 261 GLN A O 1
ATOM 1923 N N . THR A 1 262 ? 20.395 -8.270 -10.657 1.00 96.69 262 THR A N 1
ATOM 1924 C CA . THR A 1 262 ? 19.794 -7.178 -11.434 1.00 96.69 262 THR A CA 1
ATOM 1925 C C . THR A 1 262 ? 19.117 -7.728 -12.683 1.00 96.69 262 THR A C 1
ATOM 1927 O O . THR A 1 262 ? 19.791 -8.140 -13.629 1.00 96.69 262 THR A O 1
ATOM 1930 N N . LEU A 1 263 ? 17.788 -7.686 -12.727 1.00 97.88 263 LEU A N 1
ATOM 1931 C CA . LEU A 1 263 ? 17.013 -7.969 -13.931 1.00 97.88 263 LEU A CA 1
ATOM 1932 C C . LEU A 1 263 ? 16.777 -6.667 -14.706 1.00 97.88 263 LEU A C 1
ATOM 1934 O O . LEU A 1 263 ? 16.217 -5.711 -14.181 1.00 97.88 263 LEU A O 1
ATOM 1938 N N . LYS A 1 264 ? 17.159 -6.627 -15.980 1.00 97.38 264 LYS A N 1
ATOM 1939 C CA . LYS A 1 264 ? 17.048 -5.439 -16.831 1.00 97.38 264 LYS A CA 1
ATOM 1940 C C . LYS A 1 264 ? 15.738 -5.426 -17.607 1.00 97.38 264 LYS A C 1
ATOM 1942 O O . LYS A 1 264 ? 15.469 -6.315 -18.413 1.00 97.38 264 LYS A O 1
ATOM 1947 N N . VAL A 1 265 ? 14.993 -4.337 -17.464 1.00 97.00 265 VAL A N 1
ATOM 1948 C CA . VAL A 1 265 ? 13.834 -3.987 -18.288 1.00 97.00 265 VAL A CA 1
ATOM 1949 C C . VAL A 1 265 ? 14.288 -2.958 -19.321 1.00 97.00 265 VAL A C 1
ATOM 1951 O O . VAL A 1 265 ? 14.241 -1.749 -19.094 1.00 97.00 265 VAL A O 1
ATOM 1954 N N . THR A 1 266 ? 14.818 -3.435 -20.447 1.00 94.25 266 THR A N 1
ATOM 1955 C CA . THR A 1 266 ? 15.486 -2.579 -21.437 1.00 94.25 266 THR A CA 1
ATOM 1956 C C . THR A 1 266 ? 15.310 -3.083 -22.876 1.00 94.25 266 THR A C 1
ATOM 1958 O O . THR A 1 266 ? 15.208 -4.295 -23.083 1.00 94.25 266 THR A O 1
ATOM 1961 N N . PRO A 1 267 ? 15.334 -2.189 -23.883 1.00 94.06 267 PRO A N 1
ATOM 1962 C CA . PRO A 1 267 ? 15.155 -0.740 -23.762 1.00 94.06 267 PRO A CA 1
ATOM 1963 C C . PRO A 1 267 ? 13.677 -0.379 -23.562 1.00 94.06 267 PRO A C 1
ATOM 1965 O O . PRO A 1 267 ? 12.793 -1.029 -24.123 1.00 94.06 267 PRO A O 1
ATOM 1968 N N . LEU A 1 268 ? 13.418 0.679 -22.791 1.00 97.25 268 LEU A N 1
ATOM 1969 C CA . LEU A 1 268 ? 12.102 1.319 -22.721 1.00 97.25 268 LEU A CA 1
ATOM 1970 C C . LEU A 1 268 ? 12.030 2.479 -23.718 1.00 97.25 268 LEU A C 1
ATOM 1972 O O . LEU A 1 268 ? 11.189 2.459 -24.612 1.00 97.25 268 LEU A O 1
ATOM 1976 N N . ASN A 1 269 ? 12.958 3.439 -23.619 1.00 97.00 269 ASN A N 1
ATOM 1977 C CA . ASN A 1 269 ? 12.993 4.663 -24.435 1.00 97.00 269 ASN A CA 1
ATOM 1978 C C . ASN A 1 269 ? 11.644 5.405 -24.465 1.00 97.00 269 ASN A C 1
ATOM 1980 O O . ASN A 1 269 ? 11.186 5.852 -25.517 1.00 97.00 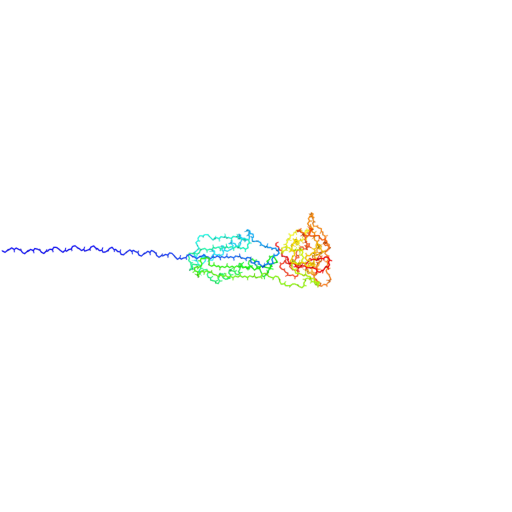269 ASN A O 1
ATOM 1984 N N . TRP A 1 270 ? 10.979 5.499 -23.313 1.00 98.31 270 TRP A N 1
ATOM 1985 C CA . TRP A 1 270 ? 9.661 6.117 -23.200 1.00 98.31 270 TRP A CA 1
ATOM 1986 C C . TRP A 1 270 ? 9.768 7.606 -22.909 1.00 98.31 270 TRP A C 1
ATOM 1988 O O . TRP A 1 270 ? 10.483 8.027 -22.005 1.00 98.31 270 TRP A O 1
ATOM 1998 N N . SER A 1 271 ? 9.002 8.408 -23.641 1.00 98.31 271 SER A N 1
ATOM 1999 C CA . SER A 1 271 ? 8.716 9.793 -23.260 1.00 98.31 271 SER A CA 1
ATOM 2000 C C . SER A 1 271 ? 7.832 9.863 -22.007 1.00 98.31 271 SER A C 1
ATOM 2002 O O . SER A 1 271 ? 7.208 8.875 -21.618 1.00 98.31 271 SER A O 1
ATOM 2004 N N . LEU A 1 272 ? 7.690 11.056 -21.420 1.00 98.12 272 LEU A N 1
ATOM 2005 C CA . LEU A 1 272 ? 6.724 11.310 -20.338 1.00 98.12 272 LEU A CA 1
ATOM 2006 C C . LEU A 1 272 ? 5.302 10.837 -20.697 1.00 98.12 272 LEU A C 1
ATOM 2008 O O . LEU A 1 272 ? 4.638 10.193 -19.890 1.00 98.12 272 LEU A O 1
ATOM 2012 N N . ALA A 1 273 ? 4.845 11.109 -21.923 1.00 98.06 273 ALA A N 1
ATOM 2013 C CA . ALA A 1 273 ? 3.511 10.707 -22.366 1.00 98.06 273 ALA A CA 1
ATOM 2014 C C . ALA A 1 273 ? 3.361 9.182 -22.422 1.00 98.06 273 ALA A C 1
ATOM 2016 O O . ALA A 1 273 ? 2.337 8.657 -22.006 1.00 98.06 273 ALA A O 1
ATOM 2017 N N . GLN A 1 274 ? 4.394 8.480 -22.892 1.00 98.31 274 GLN A N 1
ATOM 2018 C CA . GLN A 1 274 ? 4.400 7.020 -22.970 1.00 98.31 274 GLN A CA 1
ATOM 2019 C C . GLN A 1 274 ? 4.558 6.352 -21.607 1.00 98.31 274 GLN A C 1
ATOM 2021 O O . GLN A 1 274 ? 4.072 5.242 -21.452 1.00 98.31 274 GLN A O 1
ATOM 2026 N N . ALA A 1 275 ? 5.234 6.986 -20.647 1.00 98.19 275 ALA A N 1
ATOM 2027 C CA . ALA A 1 275 ? 5.434 6.433 -19.309 1.00 98.19 275 ALA A CA 1
ATOM 2028 C C . ALA A 1 275 ? 4.206 6.601 -18.396 1.00 98.19 275 ALA A C 1
ATOM 2030 O O . ALA A 1 275 ? 4.031 5.831 -17.454 1.00 98.19 275 ALA A O 1
ATOM 2031 N N . LYS A 1 276 ? 3.349 7.591 -18.667 1.00 97.62 276 LYS A N 1
ATOM 2032 C CA . LYS A 1 276 ? 2.147 7.859 -17.872 1.00 97.62 276 LYS A CA 1
ATOM 2033 C C . LYS A 1 276 ? 1.138 6.709 -17.984 1.00 97.62 276 LYS A C 1
ATOM 2035 O O . LYS A 1 276 ? 0.597 6.483 -19.061 1.00 97.62 276 LYS A O 1
ATOM 2040 N N . ASN A 1 277 ? 0.840 6.030 -16.876 1.00 96.75 277 ASN A N 1
ATOM 2041 C CA . ASN A 1 277 ? 0.033 4.801 -16.831 1.00 96.75 277 ASN A CA 1
ATOM 2042 C C . ASN A 1 277 ? 0.633 3.636 -17.641 1.00 96.75 277 ASN A C 1
ATOM 2044 O O . ASN A 1 277 ? -0.091 2.736 -18.069 1.00 96.75 277 ASN A O 1
ATOM 2048 N N . ALA A 1 278 ? 1.945 3.650 -17.890 1.00 98.31 278 ALA A N 1
ATOM 2049 C CA . ALA A 1 278 ? 2.607 2.529 -18.541 1.00 98.31 278 ALA A CA 1
ATOM 2050 C C . ALA A 1 278 ? 2.663 1.318 -17.610 1.00 98.31 278 ALA A C 1
ATOM 2052 O O . ALA A 1 278 ? 2.655 1.450 -16.389 1.00 98.31 278 ALA A O 1
ATOM 2053 N N . THR A 1 279 ? 2.771 0.132 -18.193 1.00 98.38 279 THR A N 1
ATOM 2054 C CA . THR A 1 279 ? 2.867 -1.120 -17.444 1.00 98.38 279 THR A CA 1
ATOM 2055 C C . THR A 1 279 ? 4.163 -1.853 -17.776 1.00 98.38 279 THR A C 1
ATOM 2057 O O . THR A 1 279 ? 4.552 -1.964 -18.943 1.00 98.38 279 THR A O 1
ATOM 2060 N N . ILE A 1 280 ? 4.816 -2.381 -16.741 1.00 98.62 280 ILE A N 1
ATOM 2061 C CA . ILE A 1 280 ? 5.939 -3.319 -16.839 1.00 98.62 280 ILE A CA 1
ATOM 2062 C C . ILE A 1 280 ? 5.532 -4.588 -16.095 1.00 98.62 280 ILE A C 1
ATOM 2064 O O . ILE A 1 280 ? 5.218 -4.518 -14.916 1.00 98.62 280 ILE A O 1
ATOM 2068 N N . CYS A 1 281 ? 5.558 -5.744 -16.750 1.00 98.62 281 CYS A N 1
ATOM 2069 C CA . CYS A 1 281 ? 5.182 -7.027 -16.167 1.00 98.62 281 CYS A CA 1
ATOM 2070 C C . CYS A 1 281 ? 6.342 -8.021 -16.199 1.00 98.62 281 CYS A C 1
ATOM 2072 O O . CYS A 1 281 ? 6.937 -8.256 -17.253 1.00 98.62 281 CYS A O 1
ATOM 2074 N N . LEU A 1 282 ? 6.603 -8.667 -15.068 1.00 98.62 282 LEU A N 1
ATOM 2075 C CA . LEU A 1 282 ? 7.492 -9.821 -14.968 1.00 98.62 282 LEU A CA 1
ATOM 2076 C C . LEU A 1 282 ? 6.682 -11.085 -15.238 1.00 98.62 282 LEU A C 1
ATOM 2078 O O . LEU A 1 282 ? 5.709 -11.344 -14.533 1.00 98.62 282 LEU A O 1
ATOM 2082 N N . GLU A 1 283 ? 7.049 -11.860 -16.256 1.00 98.56 283 GLU A N 1
ATOM 2083 C CA . GLU A 1 283 ? 6.407 -13.144 -16.533 1.00 98.56 283 GLU A CA 1
ATOM 2084 C C . GLU A 1 283 ? 7.165 -14.269 -15.840 1.00 98.56 283 GLU A C 1
ATOM 2086 O O . GLU A 1 283 ? 8.216 -14.690 -16.325 1.00 98.56 283 GLU A O 1
ATOM 2091 N N . LEU A 1 284 ? 6.625 -14.759 -14.725 1.00 98.50 284 LEU A N 1
ATOM 2092 C CA . LEU A 1 284 ? 7.219 -15.856 -13.968 1.00 98.50 284 LEU A CA 1
ATOM 2093 C C . LEU A 1 284 ? 6.453 -17.161 -14.187 1.00 98.50 284 LEU A C 1
ATOM 2095 O O . LEU A 1 284 ? 5.231 -17.169 -14.373 1.00 98.50 284 LEU A O 1
ATOM 2099 N N . THR A 1 285 ? 7.168 -18.275 -14.119 1.00 98.19 285 THR A N 1
ATOM 2100 C CA . THR A 1 285 ? 6.586 -19.616 -14.093 1.00 98.19 285 THR A CA 1
ATOM 2101 C C . THR A 1 285 ? 5.662 -19.781 -12.883 1.00 98.19 285 THR A C 1
ATOM 2103 O O . THR A 1 285 ? 5.893 -19.261 -11.791 1.00 98.19 285 THR A O 1
ATOM 2106 N N . LYS A 1 286 ? 4.548 -20.491 -13.066 1.00 95.56 286 LYS A N 1
ATOM 2107 C CA . LYS A 1 286 ? 3.610 -20.790 -11.981 1.00 95.56 286 LYS A CA 1
ATOM 2108 C C . LYS A 1 286 ? 4.303 -21.609 -10.898 1.00 95.56 286 LYS A C 1
ATOM 2110 O O . LYS A 1 286 ? 4.976 -22.591 -11.193 1.00 95.56 286 LYS A O 1
ATOM 2115 N N . GLY A 1 287 ? 4.068 -21.225 -9.648 1.00 92.75 287 GLY A N 1
ATOM 2116 C CA . GLY A 1 287 ? 4.714 -21.826 -8.481 1.00 92.75 287 GLY A CA 1
ATOM 2117 C C . GLY A 1 287 ? 5.996 -21.114 -8.050 1.00 92.75 287 GLY A C 1
ATOM 2118 O O . GLY A 1 287 ? 6.495 -21.417 -6.976 1.00 92.75 287 GLY A O 1
ATOM 2119 N N . THR A 1 288 ? 6.506 -20.153 -8.829 1.00 96.38 288 THR A N 1
ATOM 2120 C CA . THR A 1 288 ? 7.552 -19.241 -8.352 1.00 96.38 288 THR A CA 1
ATOM 2121 C C . THR A 1 288 ? 6.965 -18.284 -7.319 1.00 96.38 288 THR A C 1
ATOM 2123 O O . THR A 1 288 ? 6.005 -17.567 -7.617 1.00 96.38 288 THR A O 1
ATOM 2126 N N . ASP A 1 289 ? 7.541 -18.279 -6.117 1.00 94.50 289 ASP A N 1
ATOM 2127 C CA . ASP A 1 289 ? 7.231 -17.286 -5.095 1.00 94.50 289 ASP A CA 1
ATOM 2128 C C . ASP A 1 289 ? 7.818 -15.924 -5.494 1.00 94.50 289 ASP A C 1
ATOM 2130 O O . ASP A 1 289 ? 8.977 -15.814 -5.906 1.00 94.50 289 ASP A O 1
ATOM 2134 N N . LEU A 1 290 ? 6.993 -14.880 -5.428 1.00 95.25 290 LEU A N 1
ATOM 2135 C CA . LEU A 1 290 ? 7.398 -13.544 -5.856 1.00 95.25 290 LEU A CA 1
ATOM 2136 C C . LEU A 1 290 ? 8.332 -12.883 -4.839 1.00 95.25 290 LEU A C 1
ATOM 2138 O O . LEU A 1 290 ? 9.223 -12.135 -5.234 1.00 95.25 290 LEU A O 1
ATOM 2142 N N . GLY A 1 291 ? 8.147 -13.165 -3.547 1.00 92.50 291 GLY A N 1
ATOM 2143 C CA . GLY A 1 291 ? 9.032 -12.695 -2.488 1.00 92.50 291 GLY A CA 1
ATOM 2144 C C . GLY A 1 291 ? 10.450 -13.241 -2.650 1.00 92.50 291 GLY A C 1
ATOM 2145 O O . GLY A 1 291 ? 11.403 -12.461 -2.575 1.00 92.50 291 GLY A O 1
ATOM 2146 N N . ASP A 1 292 ? 10.570 -14.534 -2.959 1.00 94.56 292 ASP A N 1
ATOM 2147 C CA . ASP A 1 292 ? 11.843 -15.204 -3.250 1.00 94.56 292 ASP A CA 1
ATOM 2148 C C . ASP A 1 292 ? 12.485 -14.672 -4.535 1.00 94.56 292 ASP A C 1
ATOM 2150 O O . ASP A 1 292 ? 13.699 -14.457 -4.586 1.00 94.56 292 ASP A O 1
ATOM 2154 N N . PHE A 1 293 ? 11.683 -14.430 -5.581 1.00 97.69 293 PHE A N 1
ATOM 2155 C CA . PHE A 1 293 ? 12.184 -13.848 -6.825 1.00 97.69 293 PHE A CA 1
ATOM 2156 C C . PHE A 1 293 ? 12.684 -12.414 -6.637 1.00 97.69 293 PHE A C 1
ATOM 2158 O O . PHE A 1 293 ? 13.643 -12.032 -7.295 1.00 97.69 293 PHE A O 1
ATOM 2165 N N . CYS A 1 294 ? 12.082 -11.615 -5.758 1.00 95.50 294 CYS A N 1
ATOM 2166 C CA . CYS A 1 294 ? 12.381 -10.187 -5.631 1.00 95.50 294 CYS A CA 1
ATOM 2167 C C . CYS A 1 294 ? 13.369 -9.805 -4.513 1.00 95.50 294 CYS A C 1
ATOM 2169 O O . CYS A 1 294 ? 13.472 -8.627 -4.172 1.00 95.50 294 CYS A O 1
ATOM 2171 N N . ASN A 1 295 ? 14.111 -10.768 -3.945 1.00 90.06 295 ASN A N 1
ATOM 2172 C CA . ASN A 1 295 ? 15.177 -10.548 -2.946 1.00 90.06 295 ASN A CA 1
ATOM 2173 C C . ASN A 1 295 ? 14.778 -9.711 -1.706 1.00 90.06 295 ASN A C 1
ATOM 2175 O O . ASN A 1 295 ? 15.644 -9.198 -0.999 1.00 90.06 295 ASN A O 1
ATOM 2179 N N . PHE A 1 296 ? 13.482 -9.574 -1.421 1.00 87.00 296 PHE A N 1
ATOM 2180 C CA . PHE A 1 296 ? 12.972 -8.784 -0.295 1.00 87.00 296 PHE A CA 1
ATOM 2181 C C . PHE A 1 296 ? 11.945 -9.550 0.548 1.00 87.00 296 PHE A C 1
ATOM 2183 O O . PHE A 1 296 ? 11.824 -9.298 1.744 1.00 87.00 296 PHE A O 1
ATOM 2190 N N . GLY A 1 297 ? 11.233 -10.512 -0.050 1.00 86.44 297 GLY A N 1
ATOM 2191 C CA . GLY A 1 297 ? 10.107 -11.188 0.587 1.00 86.44 297 GLY A CA 1
ATOM 2192 C C . GLY A 1 297 ? 8.782 -10.432 0.432 1.00 86.44 297 GLY A C 1
ATOM 2193 O O . GLY A 1 297 ? 8.680 -9.435 -0.286 1.00 86.44 297 GLY A O 1
ATOM 2194 N N . MET A 1 298 ? 7.735 -10.951 1.083 1.00 84.50 298 MET A N 1
ATOM 2195 C CA . MET A 1 298 ? 6.391 -10.350 1.150 1.00 84.50 298 MET A CA 1
ATOM 2196 C C . MET A 1 298 ? 5.776 -9.954 -0.201 1.00 84.50 298 MET A C 1
ATOM 2198 O O . MET A 1 298 ? 5.073 -8.946 -0.296 1.00 84.50 298 MET A O 1
ATOM 2202 N N . ASN A 1 299 ? 6.082 -10.692 -1.270 1.00 93.31 299 ASN A N 1
ATOM 2203 C CA . ASN A 1 299 ? 5.633 -10.356 -2.625 1.00 93.31 299 ASN A CA 1
ATOM 2204 C C . ASN A 1 299 ? 5.937 -8.898 -3.028 1.00 93.31 299 ASN A C 1
ATOM 2206 O O . ASN A 1 299 ? 5.164 -8.277 -3.761 1.00 93.31 299 ASN A O 1
ATOM 2210 N N . THR A 1 300 ? 7.033 -8.338 -2.508 1.00 95.00 300 THR A N 1
ATOM 2211 C CA . THR A 1 300 ? 7.449 -6.956 -2.743 1.00 95.00 300 THR A CA 1
ATOM 2212 C C . THR A 1 300 ? 8.692 -6.932 -3.612 1.00 95.00 300 THR A C 1
ATOM 2214 O O . THR A 1 300 ? 9.665 -7.630 -3.338 1.00 95.00 300 THR A O 1
ATOM 2217 N N . CYS A 1 301 ? 8.663 -6.108 -4.654 1.00 97.38 301 CYS A N 1
ATOM 2218 C CA . CYS A 1 301 ? 9.747 -5.986 -5.615 1.00 97.38 301 CYS A CA 1
ATOM 2219 C C . CYS A 1 301 ? 10.256 -4.556 -5.687 1.00 97.38 301 CYS A C 1
ATOM 2221 O O . CYS A 1 301 ? 9.470 -3.609 -5.740 1.00 97.38 301 CYS A O 1
ATOM 2223 N N . TRP A 1 302 ? 11.578 -4.416 -5.737 1.00 97.56 302 TRP A N 1
ATOM 2224 C CA . TRP A 1 302 ? 12.244 -3.134 -5.910 1.00 97.56 302 TRP A CA 1
ATOM 2225 C C . TRP A 1 302 ? 12.598 -2.910 -7.373 1.00 97.56 302 TRP A C 1
ATOM 2227 O O . TRP A 1 302 ? 13.152 -3.795 -8.023 1.00 97.56 302 TRP A O 1
ATOM 2237 N N . ILE A 1 303 ? 12.292 -1.721 -7.880 1.00 98.06 303 ILE A N 1
ATOM 2238 C CA . ILE A 1 303 ? 12.570 -1.302 -9.248 1.00 98.06 303 ILE A CA 1
ATOM 2239 C C . ILE A 1 303 ? 13.133 0.115 -9.257 1.00 98.06 303 ILE A C 1
ATOM 2241 O O . ILE A 1 303 ? 12.617 1.012 -8.590 1.00 98.06 303 ILE A O 1
ATOM 2245 N N . ASN A 1 304 ? 14.183 0.338 -10.036 1.00 97.50 304 ASN A N 1
ATOM 2246 C CA . ASN A 1 304 ? 14.705 1.668 -10.316 1.00 97.50 304 ASN A CA 1
ATOM 2247 C C . ASN A 1 304 ? 14.495 2.047 -11.784 1.00 97.50 304 ASN A C 1
ATOM 2249 O O . ASN A 1 304 ? 14.492 1.200 -12.677 1.00 97.50 304 ASN A O 1
ATOM 2253 N N . LEU A 1 305 ? 14.310 3.342 -12.031 1.00 98.12 305 LEU A N 1
ATOM 2254 C CA . LEU A 1 305 ? 14.008 3.891 -13.353 1.00 98.12 305 LEU A CA 1
ATOM 2255 C C . LEU A 1 305 ? 15.140 4.801 -13.819 1.00 98.12 305 LEU A C 1
ATOM 2257 O O . LEU A 1 305 ? 15.426 5.792 -13.163 1.00 98.12 305 LEU A O 1
ATOM 2261 N N . PHE A 1 306 ? 15.772 4.501 -14.951 1.00 98.12 306 PHE A N 1
ATOM 2262 C CA . PHE A 1 306 ? 16.969 5.216 -15.393 1.00 98.12 306 PHE A CA 1
ATOM 2263 C C . PHE A 1 306 ? 16.700 6.265 -16.459 1.00 98.12 306 PHE A C 1
ATOM 2265 O O . PHE A 1 306 ? 16.020 6.008 -17.456 1.00 98.12 306 PHE A O 1
ATOM 2272 N N . ASP A 1 307 ? 17.358 7.410 -16.312 1.00 97.00 307 ASP A N 1
ATOM 2273 C CA . ASP A 1 307 ? 17.493 8.378 -17.394 1.00 97.00 307 ASP A CA 1
ATOM 2274 C C . ASP A 1 307 ? 18.515 7.914 -18.463 1.00 97.00 307 ASP A C 1
ATOM 2276 O O . ASP A 1 307 ? 19.303 6.993 -18.221 1.00 97.00 307 ASP A O 1
ATOM 2280 N N . PRO A 1 308 ? 18.559 8.558 -19.646 1.00 97.00 308 PRO A N 1
ATOM 2281 C CA . PRO A 1 308 ? 19.478 8.193 -20.726 1.00 97.00 308 PRO A CA 1
ATOM 2282 C C . PRO A 1 308 ? 20.966 8.258 -20.368 1.00 97.00 308 PRO A C 1
ATOM 2284 O O . PRO A 1 308 ? 21.755 7.524 -20.957 1.00 97.00 308 PRO A O 1
ATOM 2287 N N . ASN A 1 309 ? 21.355 9.109 -19.412 1.00 95.50 309 ASN A N 1
ATOM 2288 C CA . ASN A 1 309 ? 22.744 9.250 -18.975 1.00 95.50 309 ASN A CA 1
ATOM 2289 C C . ASN A 1 309 ? 23.082 8.405 -17.738 1.00 95.50 309 ASN A C 1
ATOM 2291 O O . ASN A 1 309 ? 24.221 8.463 -17.277 1.00 95.50 309 ASN A O 1
ATOM 2295 N N . ILE A 1 310 ? 22.129 7.621 -17.213 1.00 95.12 310 ILE A N 1
ATOM 2296 C CA . ILE A 1 310 ? 22.323 6.704 -16.076 1.00 95.12 310 ILE A CA 1
ATOM 2297 C C . ILE A 1 310 ? 22.817 7.452 -14.815 1.00 95.12 310 ILE A C 1
ATOM 2299 O O . ILE A 1 310 ? 23.525 6.905 -13.978 1.00 95.12 310 ILE A O 1
ATOM 2303 N N . LYS A 1 311 ? 22.455 8.732 -14.670 1.00 96.00 311 LYS A N 1
ATOM 2304 C CA . LYS A 1 311 ? 22.789 9.563 -13.498 1.00 96.00 311 LYS A CA 1
ATOM 2305 C C . LYS A 1 311 ? 21.646 9.629 -12.492 1.00 96.00 311 LYS A C 1
ATOM 2307 O O . LYS A 1 311 ? 21.873 9.935 -11.324 1.00 96.00 311 LYS A O 1
ATOM 2312 N N . CYS A 1 312 ? 20.427 9.357 -12.941 1.00 96.94 312 CYS A N 1
ATOM 2313 C CA . CYS A 1 312 ? 19.208 9.428 -12.152 1.00 96.94 312 CYS A CA 1
ATOM 2314 C C . CYS A 1 312 ? 18.538 8.063 -12.179 1.00 96.94 312 CYS A C 1
ATOM 2316 O O . CYS A 1 312 ? 18.315 7.511 -13.259 1.00 96.94 312 CYS A O 1
ATOM 2318 N N . CYS A 1 313 ? 18.247 7.521 -11.003 1.00 97.19 313 CYS A N 1
ATOM 2319 C CA . CYS A 1 313 ? 17.757 6.158 -10.854 1.00 97.19 313 CYS A CA 1
ATOM 2320 C C . CYS A 1 313 ? 16.811 6.022 -9.651 1.00 97.19 313 CYS A C 1
ATOM 2322 O O . CYS A 1 313 ? 17.049 5.171 -8.790 1.00 97.19 313 CYS A O 1
ATOM 2324 N N . PRO A 1 314 ? 15.758 6.860 -9.542 1.00 96.62 314 PRO A N 1
ATOM 2325 C CA . PRO A 1 314 ? 14.849 6.805 -8.407 1.00 96.62 314 PRO A CA 1
ATOM 2326 C C . PRO A 1 314 ? 14.363 5.379 -8.171 1.00 96.62 314 PRO A C 1
ATOM 2328 O O . PRO A 1 314 ? 14.008 4.666 -9.116 1.00 96.62 314 PRO A O 1
ATOM 2331 N N . LEU A 1 315 ? 14.395 4.987 -6.903 1.00 96.62 315 LEU A N 1
ATOM 2332 C CA . LEU A 1 315 ? 14.149 3.628 -6.459 1.00 96.62 315 LEU A CA 1
ATOM 2333 C C . LEU A 1 315 ? 12.770 3.524 -5.798 1.00 96.62 315 LEU A C 1
ATOM 2335 O O . LEU A 1 315 ? 12.430 4.287 -4.888 1.00 96.62 315 LEU A O 1
ATOM 2339 N N . PHE A 1 316 ? 11.991 2.545 -6.244 1.00 97.06 316 PHE A N 1
ATOM 2340 C CA . PHE A 1 316 ? 10.628 2.301 -5.793 1.00 97.06 316 PHE A CA 1
ATOM 2341 C C . PHE A 1 316 ? 10.457 0.844 -5.384 1.00 97.06 316 PHE A C 1
ATOM 2343 O O . PHE A 1 316 ? 11.098 -0.041 -5.945 1.00 97.06 316 PHE A O 1
ATOM 2350 N N . ALA A 1 317 ? 9.564 0.604 -4.431 1.00 96.50 317 ALA A N 1
ATOM 2351 C CA . ALA A 1 317 ? 9.095 -0.725 -4.074 1.00 96.50 317 ALA A CA 1
ATOM 2352 C C . ALA A 1 317 ? 7.624 -0.851 -4.471 1.00 96.50 317 ALA A C 1
ATOM 2354 O O . ALA A 1 317 ? 6.892 0.134 -4.381 1.00 96.50 317 ALA A O 1
ATOM 2355 N N . ALA A 1 318 ? 7.196 -2.045 -4.873 1.00 97.38 318 ALA A N 1
ATOM 2356 C CA . ALA A 1 318 ? 5.792 -2.354 -5.115 1.00 97.38 318 ALA A CA 1
ATOM 2357 C C . ALA A 1 318 ? 5.427 -3.718 -4.527 1.00 97.38 318 ALA A C 1
ATOM 2359 O O . ALA A 1 318 ? 6.144 -4.693 -4.756 1.00 97.38 318 ALA A O 1
ATOM 2360 N N . THR A 1 319 ? 4.314 -3.788 -3.797 1.00 96.38 319 THR A N 1
ATOM 2361 C CA . THR A 1 319 ? 3.798 -5.022 -3.185 1.00 96.38 319 THR A CA 1
ATOM 2362 C C . THR A 1 319 ? 2.602 -5.544 -3.968 1.00 96.38 319 THR A C 1
ATOM 2364 O O . THR A 1 319 ? 1.750 -4.762 -4.392 1.00 96.38 319 THR A O 1
ATOM 2367 N N . LEU A 1 320 ? 2.543 -6.862 -4.168 1.00 95.75 320 LEU A N 1
ATOM 2368 C CA . LEU A 1 320 ? 1.388 -7.521 -4.775 1.00 95.75 320 LEU A CA 1
ATOM 2369 C C . LEU A 1 320 ? 0.129 -7.335 -3.913 1.00 95.75 320 LEU A C 1
ATOM 2371 O O . LEU A 1 320 ? 0.152 -7.683 -2.732 1.00 95.75 320 LEU A O 1
ATOM 2375 N N . VAL A 1 321 ? -0.947 -6.838 -4.527 1.00 90.75 321 VAL A N 1
ATOM 2376 C CA . VAL A 1 321 ? -2.298 -6.735 -3.943 1.00 90.75 321 VAL A CA 1
ATOM 2377 C C . VAL A 1 321 ? -3.288 -7.673 -4.624 1.00 90.75 321 VAL A C 1
ATOM 2379 O O . VAL A 1 321 ? -3.069 -8.024 -5.811 1.00 90.75 321 VAL A O 1
#

Solvent-accessible surface area (backbone atoms only — not comparable to full-atom values): 17532 Å² total; per-residue (Å²): 136,83,83,80,83,78,80,81,80,79,79,79,80,77,81,78,76,79,76,77,78,76,77,76,78,80,78,78,68,64,65,27,34,36,32,40,31,44,39,56,47,70,45,99,76,57,95,70,80,74,65,58,48,70,67,58,42,57,54,55,45,49,51,53,53,49,55,50,52,53,47,23,61,76,53,71,24,48,71,53,83,74,69,47,77,48,77,46,54,47,36,36,38,39,34,43,34,20,57,20,30,72,30,46,46,49,61,37,70,69,54,48,50,52,49,33,45,50,56,37,42,71,77,47,51,101,61,70,52,39,64,44,45,42,24,34,43,33,22,36,32,35,52,76,70,73,77,72,72,47,54,75,37,73,34,74,50,74,23,67,80,75,93,64,97,64,75,87,67,85,47,45,43,49,72,42,31,30,26,70,44,59,45,26,49,21,42,75,46,82,31,100,45,99,60,29,32,23,46,30,41,38,28,34,65,52,86,34,80,38,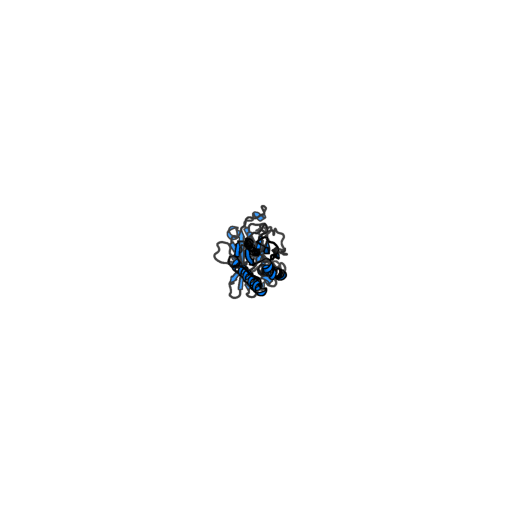88,54,74,42,30,66,51,58,49,36,31,29,39,39,31,42,26,33,61,93,48,55,85,42,49,77,26,33,33,40,25,46,40,93,53,95,57,70,45,77,41,76,74,41,68,51,65,92,88,63,33,34,36,45,46,68,83,58,69,28,40,57,72,28,35,35,69,11,39,44,23,45,25,30,40,66,88,66,56,52,13,67,39,18,73,69,33,87,40,24,36,40,39,28,45,24,34,83,82,57,53,29,30,28,53,37,45,22,16,63,105

Foldseek 3Di:
DDDDDDDDDDDDDDPDPDPPPDPPPPDFADKWKKKKKKFKAFAPDDPDDAFQDPVNLVVLQVVCQVVVVVLLVVLVWAWDDGWDWDGDRGMIMTMIITSHLVSLCSSPQVNVQVVQVVSQCVVAPPAHQQQSARIKIKIWMDTPVPPDNGYTYMDIDHHHDDDDCPDVDAAAQAPLLAQKDKRQAWEWDCDPDNFKIKIKIWMAGDQGPDPDDRNPFFWWFWKKKQWDVVCVVFWQWKWKFFPPRPGTDTDGWDADPPPSSIIIGDGPRDGNNRRHRIMIITIGGPPDDCQNGQVHRQNKMKMWIAGPVRRHTHIGIHHYD

pLDDT: mean 92.92, std 7.77, range [52.03, 98.62]

Secondary structure (DSSP, 8-state):
-PPPPPPPPPPPPPPPPPPPPPPPPPPPPPPEEEEEEEEEEE-S--SS-----HHHHHHHHHHHHHHHHHHHHHHT--EEEEEEEEEETTEEEEEEEES-HHHHHTT-HHHHHHHHHHHHHHHS-SS--GGGTTEEEEEEEEESS--SSS--EEEEEE--PPP-S---S-SB--TTSSSEEEEEEEEEEE-SSTTEEEEEEEEEE---S--STGGG--EE-EEEEE--GGGTTSEEEEEEE-TT-SSPEEE--EE-STTS-EEEE----EEHHHHTT-EEEEEEETT--HHHHTTSSTTEEEEEEE-TTS-B--EEEEEE-